Protein AF-A0A3D1PN58-F1 (afdb_monomer_lite)

Foldseek 3Di:
DVVVVVVVVVVVVVVVVVVVVLLPPDDDPLLVVLLVVLVVLLVVLVVQLVCQVVVNCPDLSHAPDSVLSVVLSVLSVVLSVCLNSLHLVSLVSLLVSLCVRLVVLLVVLVVVVVVCVPHDDDPSSVVSNVSSVVSNVSSVSSNVSSVVVVVCVVPPDDPVPCVVVVDPVPPPPPDPVVPPPPPPDD

Secondary structure (DSSP, 8-state):
-HHHHHHHHHHHHHHHHHHHHTTSS---HHHHHHHHHHHHHHHHHHHHHHHHHTT---TT---S-HHHHHHHHHHHHHHHHHHHTT-HHHHHHHHHHHHHHHHHHHHHHHHHHHHTTTS---HHHHHHHHHHHHHHHHHHHHHHHHHHHHHHHHS---TTTHHHHSSTTTS----TTTT-------

Radius of gyration: 27.09 Å; chains: 1; bounding box: 57×47×96 Å

pLDDT: mean 80.0, std 14.12, range [46.56, 96.12]

Structure (mmCIF, N/CA/C/O backbone):
data_AF-A0A3D1PN58-F1
#
_entry.id   AF-A0A3D1PN58-F1
#
loop_
_atom_site.group_PDB
_atom_site.id
_atom_site.type_symbol
_atom_site.label_atom_id
_atom_site.label_alt_id
_atom_site.label_comp_id
_atom_site.label_asym_id
_atom_site.label_entity_id
_atom_site.label_seq_id
_atom_site.pdbx_PDB_ins_code
_atom_site.Cartn_x
_atom_site.Cartn_y
_atom_site.Cartn_z
_atom_site.occupancy
_atom_site.B_iso_or_equiv
_atom_site.auth_seq_id
_atom_site.auth_comp_id
_atom_site.auth_asym_id
_atom_site.auth_atom_id
_atom_site.pdbx_PDB_model_num
ATOM 1 N N . MET A 1 1 ? -30.020 -30.325 37.370 1.00 57.66 1 MET A N 1
ATOM 2 C CA . MET A 1 1 ? -29.595 -30.290 35.947 1.00 57.66 1 MET A CA 1
ATOM 3 C C . MET A 1 1 ? -30.006 -29.010 35.215 1.00 57.66 1 MET A C 1
ATOM 5 O O . MET A 1 1 ? -29.199 -28.511 34.447 1.00 57.66 1 MET A O 1
ATOM 9 N N . HIS A 1 2 ? -31.187 -28.435 35.475 1.00 58.25 2 HIS A N 1
ATOM 10 C CA . HIS A 1 2 ? -31.726 -27.282 34.731 1.00 58.25 2 HIS A CA 1
ATOM 11 C C . HIS A 1 2 ? -30.863 -25.995 34.769 1.00 58.25 2 HIS A C 1
ATOM 13 O O . HIS A 1 2 ? -30.697 -25.339 33.741 1.00 58.25 2 HIS A O 1
ATOM 19 N N . ASN A 1 3 ? -30.223 -25.678 35.904 1.00 61.91 3 ASN A N 1
ATOM 20 C CA . ASN A 1 3 ? -29.381 -24.474 36.043 1.00 61.91 3 ASN A CA 1
ATOM 21 C C . ASN A 1 3 ? -28.095 -24.502 35.194 1.00 61.91 3 ASN A C 1
ATOM 23 O O . ASN A 1 3 ? -27.675 -23.472 34.677 1.00 61.91 3 ASN A O 1
ATOM 27 N N . SER A 1 4 ? -27.497 -25.682 34.997 1.00 69.12 4 SER A N 1
ATOM 28 C CA . SER A 1 4 ? -26.240 -25.835 34.246 1.00 69.12 4 SER A CA 1
ATOM 29 C C . SER A 1 4 ? -26.409 -25.510 32.757 1.00 69.12 4 SER A C 1
ATOM 31 O O . SER A 1 4 ? -25.542 -24.899 32.132 1.00 69.12 4 SER A O 1
ATOM 33 N N . THR A 1 5 ? -27.547 -25.895 32.180 1.00 73.50 5 THR A N 1
ATOM 34 C CA . THR A 1 5 ? -27.901 -25.599 30.788 1.00 73.50 5 THR A CA 1
ATOM 35 C C . THR A 1 5 ? -28.168 -24.112 30.563 1.00 73.50 5 THR A C 1
ATOM 37 O O . THR A 1 5 ? -27.731 -23.568 29.552 1.00 73.50 5 THR A O 1
ATOM 40 N N . ILE A 1 6 ? -28.806 -23.430 31.519 1.00 74.25 6 ILE A N 1
ATOM 41 C CA . ILE A 1 6 ? -29.119 -21.995 31.419 1.00 74.25 6 ILE A CA 1
ATOM 42 C C . ILE A 1 6 ? -27.845 -21.142 31.492 1.00 74.25 6 ILE A C 1
ATOM 44 O O . ILE A 1 6 ? -27.691 -20.203 30.711 1.00 74.25 6 ILE A O 1
ATOM 48 N N . GLU A 1 7 ? -26.891 -21.488 32.361 1.00 77.19 7 GLU A N 1
ATOM 49 C CA . GLU A 1 7 ? -25.594 -20.799 32.418 1.00 77.19 7 GLU A CA 1
ATOM 50 C C . GLU A 1 7 ? -24.777 -20.972 31.137 1.00 77.19 7 GLU A C 1
ATOM 52 O O . GLU A 1 7 ? -24.179 -20.010 30.652 1.00 77.19 7 GLU A O 1
ATOM 57 N N . LYS A 1 8 ? -24.785 -22.174 30.543 1.00 76.19 8 LYS A N 1
ATOM 58 C CA . LYS A 1 8 ? -24.140 -22.405 29.244 1.00 76.19 8 LYS A CA 1
ATOM 59 C C . LYS A 1 8 ? -24.767 -21.528 28.164 1.00 76.19 8 LYS A C 1
ATOM 61 O O . LYS A 1 8 ? -24.031 -20.862 27.443 1.00 76.19 8 LYS A O 1
ATOM 66 N N . ILE A 1 9 ? -26.096 -21.463 28.087 1.00 78.69 9 ILE A N 1
ATOM 67 C CA . ILE A 1 9 ? -26.807 -20.636 27.099 1.00 78.69 9 ILE A CA 1
ATOM 68 C C . ILE A 1 9 ? -26.493 -19.148 27.295 1.00 78.69 9 ILE A C 1
ATOM 70 O O . ILE A 1 9 ? -26.128 -18.490 26.325 1.00 78.69 9 ILE A O 1
ATOM 74 N N . LYS A 1 10 ? -26.519 -18.631 28.532 1.00 77.00 10 LYS A N 1
ATOM 75 C CA . LYS A 1 10 ? -26.115 -17.243 28.830 1.00 77.00 10 LYS A CA 1
ATOM 76 C C . LYS A 1 10 ? -24.662 -16.965 28.456 1.00 77.00 10 LYS A C 1
ATOM 78 O O . LYS A 1 10 ? -24.361 -15.903 27.919 1.00 77.00 10 LYS A O 1
ATOM 83 N N . LYS A 1 11 ? -23.756 -17.917 28.693 1.00 78.38 11 LYS A N 1
ATOM 84 C CA . LYS A 1 11 ? -22.350 -17.801 28.292 1.00 78.38 11 LYS A CA 1
ATOM 85 C C . LYS A 1 11 ? -22.209 -17.734 26.772 1.00 78.38 11 LYS A C 1
ATOM 87 O O . LYS A 1 11 ? -21.494 -16.867 26.283 1.00 78.38 11 LYS A O 1
ATOM 92 N N . TYR A 1 12 ? -22.903 -18.594 26.024 1.00 79.06 12 TYR A N 1
ATOM 93 C CA . TYR A 1 12 ? -22.896 -18.542 24.560 1.00 79.06 12 TYR A CA 1
ATOM 94 C C . TYR A 1 12 ? -23.562 -17.276 24.021 1.00 79.06 12 TYR A C 1
ATOM 96 O O . TYR A 1 12 ? -23.024 -16.692 23.092 1.00 79.06 12 TYR A O 1
ATOM 104 N N . GLN A 1 13 ? -24.655 -16.801 24.624 1.00 74.62 13 GLN A N 1
ATOM 105 C CA . GLN A 1 13 ? -25.272 -15.521 24.271 1.00 74.62 13 GLN A CA 1
ATOM 106 C C . GLN A 1 13 ? -24.338 -14.344 24.535 1.00 74.62 13 GLN A C 1
ATOM 108 O O . GLN A 1 13 ? -24.200 -13.509 23.658 1.00 74.62 13 GLN A O 1
ATOM 113 N N . ASN A 1 14 ? -23.647 -14.292 25.675 1.00 71.88 14 ASN A N 1
ATOM 114 C CA . ASN A 1 14 ? -22.675 -13.232 25.955 1.00 71.88 14 ASN A CA 1
ATOM 115 C C . ASN A 1 14 ? -21.468 -13.297 25.018 1.00 71.88 14 ASN A C 1
ATOM 117 O O . ASN A 1 14 ? -20.969 -12.260 24.601 1.00 71.88 14 ASN A O 1
ATOM 121 N N . ILE A 1 15 ? -21.008 -14.497 24.653 1.00 72.38 15 ILE A N 1
ATOM 122 C CA . ILE A 1 15 ? -19.955 -14.665 23.645 1.00 72.38 15 ILE A CA 1
ATOM 123 C C . ILE A 1 15 ? -20.462 -14.205 22.278 1.00 72.38 15 ILE A C 1
ATOM 125 O O . ILE A 1 15 ? -19.751 -13.487 21.590 1.00 72.38 15 ILE A O 1
ATOM 129 N N . LEU A 1 16 ? -21.685 -14.567 21.892 1.00 70.50 16 LEU A N 1
ATOM 130 C CA . LEU A 1 16 ? -22.283 -14.159 20.625 1.00 70.50 16 LEU A CA 1
ATOM 131 C C . LEU A 1 16 ? -22.492 -12.642 20.579 1.00 70.50 16 LEU A C 1
ATOM 133 O O . LEU A 1 16 ? -22.107 -12.012 19.606 1.00 70.50 16 LEU A O 1
ATOM 137 N N . HIS A 1 17 ? -23.008 -12.051 21.655 1.00 66.25 17 HIS A N 1
ATOM 138 C CA . HIS A 1 17 ? -23.189 -10.610 21.796 1.00 66.25 17 HIS A CA 1
ATOM 139 C C . HIS A 1 17 ? -21.840 -9.888 21.766 1.00 66.25 17 HIS A C 1
ATOM 141 O O . HIS A 1 17 ? -21.689 -8.930 21.028 1.00 66.25 17 HIS A O 1
ATOM 147 N N . PHE A 1 18 ? -20.815 -10.407 22.448 1.00 64.50 18 PHE A N 1
ATOM 148 C CA . PHE A 1 18 ? -19.447 -9.884 22.379 1.00 64.50 18 PHE A CA 1
ATOM 149 C C . PHE A 1 18 ? -18.819 -10.024 20.982 1.00 64.50 18 PHE A C 1
ATOM 151 O O . PHE A 1 18 ? -18.022 -9.181 20.569 1.00 64.50 18 PHE A O 1
ATOM 158 N N . LEU A 1 19 ? -19.149 -11.088 20.243 1.00 58.81 19 LEU A N 1
ATOM 159 C CA . LEU A 1 19 ? -18.705 -11.286 18.863 1.00 58.81 19 LEU A CA 1
ATOM 160 C C . LEU A 1 19 ? -19.417 -10.323 17.898 1.00 58.81 19 LEU A C 1
ATOM 162 O O . LEU A 1 19 ? -18.748 -9.772 17.028 1.00 58.81 19 LEU A O 1
ATOM 166 N N . ILE A 1 20 ? -20.714 -10.072 18.094 1.00 60.53 20 ILE A N 1
ATOM 167 C CA . ILE A 1 20 ? -21.533 -9.121 17.320 1.00 60.53 20 ILE A CA 1
ATOM 168 C C . ILE A 1 20 ? -21.111 -7.673 17.619 1.00 60.53 20 ILE A C 1
ATOM 170 O O . ILE A 1 20 ? -20.820 -6.898 16.714 1.00 60.53 20 ILE A O 1
ATOM 174 N N . GLU A 1 21 ? -20.942 -7.322 18.891 1.00 56.88 21 GLU A N 1
ATOM 175 C CA . GLU A 1 21 ? -20.509 -5.997 19.353 1.00 56.88 21 GLU A CA 1
ATOM 176 C C . GLU A 1 21 ? -19.055 -5.684 18.938 1.00 56.88 21 GLU A C 1
ATOM 178 O O . GLU A 1 21 ? -18.649 -4.525 18.817 1.00 56.88 21 GLU A O 1
ATOM 183 N N . ARG A 1 22 ? -18.254 -6.717 18.629 1.00 56.47 22 ARG A N 1
ATOM 184 C CA . ARG A 1 22 ? -16.945 -6.562 17.976 1.00 56.47 22 ARG A CA 1
ATOM 185 C C . ARG A 1 22 ? -17.021 -6.217 16.490 1.00 56.47 22 ARG A C 1
ATOM 187 O O . ARG A 1 22 ? -16.044 -5.646 15.998 1.00 56.47 22 ARG A O 1
ATOM 194 N N . GLU A 1 23 ? -18.110 -6.536 15.792 1.00 52.12 23 GLU A N 1
ATOM 195 C CA . GLU A 1 23 ? -18.321 -6.110 14.402 1.00 52.12 23 GLU A CA 1
ATOM 196 C C . GLU A 1 23 ? -18.804 -4.654 14.313 1.00 52.12 23 GLU A C 1
ATOM 198 O O . GLU A 1 23 ? -18.383 -3.934 13.407 1.00 52.12 23 GLU A O 1
ATOM 203 N N . GLU A 1 24 ? -19.578 -4.180 15.295 1.00 46.69 24 GLU A N 1
ATOM 204 C CA . GLU A 1 24 ? -20.194 -2.842 15.282 1.00 46.69 24 GLU A CA 1
ATOM 205 C C . GLU A 1 24 ? -19.357 -1.722 15.921 1.00 46.69 24 GLU A C 1
ATOM 207 O O . GLU A 1 24 ? -19.800 -0.574 15.994 1.00 46.69 24 GLU A O 1
ATOM 212 N N . LYS A 1 25 ? -18.127 -1.998 16.381 1.00 46.56 25 LYS A N 1
ATOM 213 C CA . LYS A 1 25 ? -17.301 -0.956 17.008 1.00 46.56 25 LYS A CA 1
ATOM 214 C C . LYS A 1 25 ? -16.910 0.100 15.967 1.00 46.56 25 LYS A C 1
ATOM 216 O O . LYS A 1 25 ? -15.967 -0.100 15.198 1.00 46.56 25 LYS A O 1
ATOM 221 N N . MET A 1 26 ? -17.651 1.211 15.974 1.00 53.91 26 MET A N 1
ATOM 222 C CA . MET A 1 26 ? -17.482 2.409 15.149 1.00 53.91 26 MET A CA 1
ATOM 223 C C . MET A 1 26 ? -16.004 2.685 14.871 1.00 53.91 26 MET A C 1
ATOM 225 O O . MET A 1 26 ? -15.227 3.052 15.755 1.00 53.91 26 MET A O 1
ATOM 229 N N . LYS A 1 27 ? -15.610 2.440 13.620 1.00 57.09 27 LYS A N 1
ATOM 230 C CA . LYS A 1 27 ? -14.253 2.670 13.131 1.00 57.09 27 LYS A CA 1
ATOM 231 C C . LYS A 1 27 ? -14.010 4.173 13.127 1.00 57.09 27 LYS A C 1
ATOM 233 O O . LYS A 1 27 ? -14.844 4.931 12.639 1.00 57.09 27 LYS A O 1
ATOM 238 N N . ASN A 1 28 ? -12.865 4.602 13.646 1.00 67.62 28 ASN A N 1
ATOM 239 C CA . ASN A 1 28 ? -12.446 5.996 13.541 1.00 67.62 28 ASN A CA 1
ATOM 240 C C . ASN A 1 28 ? -12.500 6.436 12.068 1.00 67.62 28 ASN A C 1
ATOM 242 O O . ASN A 1 28 ? -12.102 5.670 11.189 1.00 67.62 28 ASN A O 1
ATOM 246 N N . PHE A 1 29 ? -12.950 7.665 11.802 1.00 77.06 29 PHE A N 1
ATOM 247 C CA . PHE A 1 29 ? -13.015 8.244 10.451 1.00 77.06 29 PHE A CA 1
ATOM 248 C C . PHE A 1 29 ? -11.708 8.045 9.656 1.00 77.06 29 PHE A C 1
ATOM 250 O O . PHE A 1 29 ? -11.740 7.658 8.491 1.00 77.06 29 PHE A O 1
ATOM 257 N N . SER A 1 30 ? -10.563 8.183 10.336 1.00 80.94 30 SER A N 1
ATOM 258 C CA . SER A 1 30 ? -9.213 7.921 9.811 1.00 80.94 30 SER A CA 1
ATOM 259 C C . SER A 1 30 ? -9.067 6.550 9.142 1.00 80.94 30 SER A C 1
ATOM 261 O O . SER A 1 30 ? -8.499 6.430 8.060 1.00 80.94 30 SER A O 1
ATOM 263 N N . THR A 1 31 ? -9.620 5.500 9.744 1.00 81.94 31 THR A N 1
ATOM 264 C CA . THR A 1 31 ? -9.564 4.156 9.168 1.00 81.94 31 THR A CA 1
ATOM 265 C C . THR A 1 31 ? -10.405 4.051 7.909 1.00 81.94 31 THR A C 1
ATOM 267 O O . THR A 1 31 ? -9.985 3.424 6.939 1.00 81.94 31 THR A O 1
ATOM 270 N N . TRP A 1 32 ? -11.617 4.603 7.933 1.00 86.19 32 TRP A N 1
ATOM 271 C CA . TRP A 1 32 ? -12.504 4.543 6.774 1.00 86.19 32 TRP A CA 1
ATOM 272 C C . TRP A 1 32 ? -11.872 5.254 5.577 1.00 86.19 32 TRP A C 1
ATOM 274 O O . TRP A 1 32 ? -11.868 4.710 4.476 1.00 86.19 32 TRP A O 1
ATOM 284 N N . MET A 1 33 ? -11.236 6.400 5.824 1.00 89.25 33 MET A N 1
ATOM 285 C CA . MET A 1 33 ? -10.454 7.123 4.825 1.00 89.25 33 MET A CA 1
ATOM 286 C C . MET A 1 33 ? -9.298 6.277 4.265 1.00 89.25 33 MET A C 1
ATOM 288 O O . MET A 1 33 ? -9.142 6.189 3.049 1.00 89.25 33 MET A O 1
ATOM 292 N N . LEU A 1 34 ? -8.524 5.598 5.120 1.00 91.69 34 LEU A N 1
ATOM 293 C CA . LEU A 1 34 ? -7.439 4.718 4.666 1.00 91.69 34 LEU A CA 1
ATOM 294 C C . LEU A 1 34 ? -7.939 3.570 3.784 1.00 91.69 34 LEU A C 1
ATOM 296 O O . LEU A 1 34 ? -7.337 3.285 2.751 1.00 91.69 34 LEU A O 1
ATOM 300 N N . VAL A 1 35 ? -9.055 2.934 4.151 1.00 91.25 35 VAL A N 1
ATOM 301 C CA . VAL A 1 35 ? -9.658 1.868 3.334 1.00 91.25 35 VAL A CA 1
ATOM 302 C C . VAL A 1 35 ? -10.123 2.412 1.980 1.00 91.25 35 VAL A C 1
ATOM 304 O O . VAL A 1 35 ? -9.924 1.751 0.963 1.00 91.25 35 VAL A O 1
ATOM 307 N N . MET A 1 36 ? -10.682 3.625 1.933 1.00 92.06 36 MET A N 1
ATOM 308 C CA . MET A 1 36 ? -11.040 4.260 0.661 1.00 92.06 36 MET A CA 1
ATOM 309 C C . MET A 1 36 ? -9.816 4.510 -0.223 1.00 92.06 36 MET A C 1
ATOM 311 O O . MET A 1 36 ? -9.866 4.193 -1.408 1.00 92.06 36 MET A O 1
ATOM 315 N N . PHE A 1 37 ? -8.704 5.002 0.333 1.00 94.19 37 PHE A N 1
ATOM 316 C CA . PHE A 1 37 ? -7.465 5.170 -0.433 1.00 94.19 37 PHE A CA 1
ATOM 317 C C . PHE A 1 37 ? -6.881 3.842 -0.922 1.00 94.19 37 PHE A C 1
ATOM 319 O O . PHE A 1 37 ? -6.406 3.781 -2.054 1.00 94.19 37 PHE A O 1
ATOM 326 N N . MET A 1 38 ? -6.967 2.768 -0.128 1.00 93.56 38 MET A N 1
ATOM 327 C CA . MET A 1 38 ? -6.588 1.426 -0.591 1.00 93.56 38 MET A CA 1
ATOM 328 C C . MET A 1 38 ? -7.400 1.004 -1.819 1.00 93.56 38 MET A C 1
ATOM 330 O O . MET A 1 38 ? -6.826 0.517 -2.789 1.00 93.56 38 MET A O 1
ATOM 334 N N . ILE A 1 39 ? -8.723 1.199 -1.791 1.00 94.62 39 ILE A N 1
ATOM 335 C CA . ILE A 1 39 ? -9.611 0.822 -2.900 1.00 94.62 39 ILE A CA 1
ATOM 336 C C . ILE A 1 39 ? -9.355 1.704 -4.127 1.00 94.62 39 ILE A C 1
ATOM 338 O O . ILE A 1 39 ? -9.261 1.182 -5.233 1.00 94.62 39 ILE A O 1
ATOM 342 N N . LEU A 1 40 ? -9.195 3.018 -3.948 1.00 95.06 40 LEU A N 1
ATOM 343 C CA . LEU A 1 40 ? -8.869 3.945 -5.038 1.00 95.06 40 LEU A CA 1
ATOM 344 C C . LEU A 1 40 ? -7.563 3.565 -5.731 1.00 95.06 40 LEU A C 1
ATOM 346 O O . LEU A 1 40 ? -7.516 3.468 -6.956 1.00 95.06 40 LEU A O 1
ATOM 350 N N . PHE A 1 41 ? -6.514 3.312 -4.947 1.00 94.38 41 PHE A N 1
ATOM 351 C CA . PHE A 1 41 ? -5.230 2.896 -5.493 1.00 94.38 41 PHE A CA 1
ATOM 352 C C . PHE A 1 41 ? -5.340 1.537 -6.192 1.00 94.38 41 PHE A C 1
ATOM 354 O O . PHE A 1 41 ? -4.794 1.361 -7.275 1.00 94.38 41 PHE A O 1
ATOM 361 N N . TRP A 1 42 ? -6.101 0.595 -5.631 1.00 95.12 42 TRP A N 1
ATOM 362 C CA . TRP A 1 42 ? -6.361 -0.698 -6.264 1.00 95.12 42 TRP A CA 1
ATOM 363 C C . TRP A 1 42 ? -7.090 -0.564 -7.610 1.00 95.12 42 TRP A C 1
ATOM 365 O O . TRP A 1 42 ? -6.666 -1.178 -8.583 1.00 95.12 42 TRP A O 1
ATOM 375 N N . ILE A 1 43 ? -8.120 0.285 -7.709 1.00 95.06 43 ILE A N 1
ATOM 376 C CA . ILE A 1 43 ? -8.808 0.568 -8.983 1.00 95.06 43 ILE A CA 1
ATOM 377 C C . ILE A 1 43 ? -7.832 1.160 -10.001 1.00 95.06 43 ILE A C 1
ATOM 379 O O . ILE A 1 43 ? -7.814 0.728 -11.152 1.00 95.06 43 ILE A O 1
ATOM 383 N N . LEU A 1 44 ? -6.985 2.105 -9.583 1.00 93.19 44 LEU A N 1
ATOM 384 C CA . LEU A 1 44 ? -5.938 2.648 -10.445 1.00 93.19 44 LEU A CA 1
ATOM 385 C C . LEU A 1 44 ? -5.018 1.536 -10.970 1.00 93.19 44 LEU A C 1
ATOM 387 O O . LEU A 1 44 ? -4.713 1.517 -12.159 1.00 93.19 44 LEU A O 1
ATOM 391 N N . ARG A 1 45 ? -4.630 0.567 -10.130 1.00 91.81 45 ARG A N 1
ATOM 392 C CA . ARG A 1 45 ? -3.818 -0.583 -10.565 1.00 91.81 45 ARG A CA 1
ATOM 393 C C . ARG A 1 45 ? -4.544 -1.484 -11.565 1.00 91.81 45 ARG A C 1
ATOM 395 O O . ARG A 1 45 ? -3.912 -1.947 -12.507 1.00 91.81 45 ARG A O 1
ATOM 402 N N . ILE A 1 46 ? -5.857 -1.679 -11.430 1.00 93.38 46 ILE A N 1
ATOM 403 C CA . ILE A 1 46 ? -6.646 -2.407 -12.440 1.00 93.38 46 ILE A CA 1
ATOM 404 C C . ILE A 1 46 ? -6.579 -1.691 -13.783 1.00 93.38 46 ILE A C 1
ATOM 406 O O . ILE A 1 46 ? -6.338 -2.334 -14.799 1.00 93.38 46 ILE A O 1
ATOM 410 N N . ILE A 1 47 ? -6.770 -0.370 -13.789 1.00 91.88 47 ILE A N 1
ATOM 411 C CA . ILE A 1 47 ? -6.714 0.424 -15.020 1.00 91.88 47 ILE A CA 1
ATOM 412 C C . ILE A 1 47 ? -5.338 0.274 -15.680 1.00 91.88 47 ILE A C 1
ATOM 414 O O . ILE A 1 47 ? -5.285 0.036 -16.880 1.00 91.88 47 ILE A O 1
ATOM 418 N N . VAL A 1 48 ? -4.253 0.324 -14.900 1.00 91.44 48 VAL A N 1
ATOM 419 C CA . VAL A 1 48 ? -2.875 0.126 -15.390 1.00 91.44 48 VAL A CA 1
ATOM 420 C C . VAL A 1 48 ? -2.646 -1.287 -15.945 1.00 91.44 48 VAL A C 1
ATOM 422 O O . VAL A 1 48 ? -1.994 -1.456 -16.973 1.00 91.44 48 VAL A O 1
ATOM 425 N N . ALA A 1 49 ? -3.186 -2.318 -15.294 1.00 91.00 49 ALA A N 1
ATOM 426 C CA . ALA A 1 49 ? -3.068 -3.692 -15.778 1.00 91.00 49 ALA A CA 1
ATOM 427 C C . ALA A 1 49 ? -3.856 -3.907 -17.081 1.00 91.00 49 ALA A C 1
ATOM 429 O O . ALA A 1 49 ? -3.366 -4.558 -18.000 1.00 91.00 49 ALA A O 1
ATOM 430 N N . VAL A 1 50 ? -5.062 -3.337 -17.179 1.00 91.12 50 VAL A N 1
ATOM 431 C CA . VAL A 1 50 ? -5.916 -3.426 -18.372 1.00 91.12 50 VAL A CA 1
ATOM 432 C C . VAL A 1 50 ? -5.339 -2.612 -19.527 1.00 91.12 50 VAL A C 1
ATOM 434 O O . VAL A 1 50 ? -5.331 -3.091 -20.658 1.00 91.12 50 VAL A O 1
ATOM 437 N N . SER A 1 51 ? -4.825 -1.407 -19.271 1.00 89.44 51 SER A N 1
ATOM 438 C CA . SER A 1 51 ? -4.205 -0.588 -20.315 1.00 89.44 51 SER A CA 1
ATOM 439 C C . SER A 1 51 ? -2.991 -1.281 -20.925 1.00 89.44 51 SER A C 1
ATOM 441 O O . SER A 1 51 ? -2.803 -1.213 -22.136 1.00 89.44 51 SER A O 1
ATOM 443 N N . ALA A 1 52 ? -2.213 -2.004 -20.113 1.00 87.94 52 ALA A N 1
ATOM 444 C CA . ALA A 1 52 ? -1.084 -2.792 -20.589 1.00 87.94 52 ALA A CA 1
ATOM 445 C C . ALA A 1 52 ? -1.512 -3.940 -21.525 1.00 87.94 52 ALA A C 1
ATOM 447 O O . ALA A 1 52 ? -0.845 -4.164 -22.531 1.00 87.94 52 ALA A O 1
ATOM 448 N N . GLU A 1 53 ? -2.637 -4.614 -21.256 1.00 86.31 53 GLU A N 1
ATOM 449 C CA . GLU A 1 53 ? -3.187 -5.652 -22.153 1.00 86.31 53 GLU A CA 1
ATOM 450 C C . GLU A 1 53 ? -3.738 -5.068 -23.458 1.00 86.31 53 GLU A C 1
ATOM 452 O O . GLU A 1 53 ? -3.562 -5.627 -24.540 1.00 86.31 53 GLU A O 1
ATOM 457 N N . LEU A 1 54 ? -4.409 -3.917 -23.369 1.00 87.81 54 LEU A N 1
ATOM 458 C CA . LEU A 1 54 ? -5.023 -3.252 -24.519 1.00 87.81 54 LEU A CA 1
ATOM 459 C C . LEU A 1 54 ? -4.022 -2.436 -25.353 1.00 87.81 54 LEU A C 1
ATOM 461 O O . LEU A 1 54 ? -4.419 -1.827 -26.346 1.00 87.81 54 LEU A O 1
ATOM 465 N N . ASN A 1 55 ? -2.738 -2.425 -24.971 1.00 82.31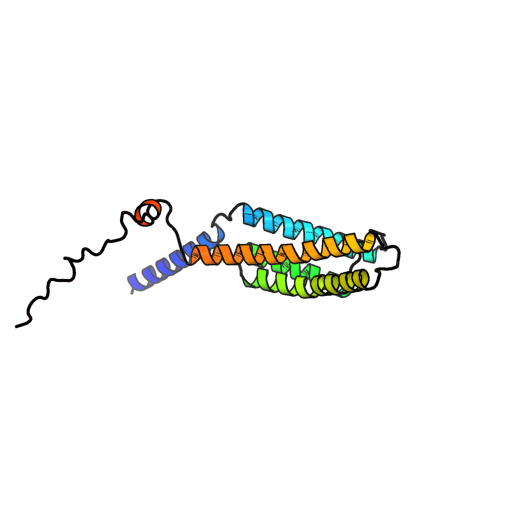 55 ASN A N 1
ATOM 466 C CA . ASN A 1 55 ? -1.691 -1.573 -25.545 1.00 82.31 55 ASN A CA 1
ATOM 467 C C . ASN A 1 55 ? -2.070 -0.082 -25.550 1.00 82.31 55 ASN A C 1
ATOM 469 O O . ASN A 1 55 ? -1.698 0.672 -26.449 1.00 82.31 55 ASN A O 1
ATOM 473 N N . TRP A 1 56 ? -2.836 0.347 -24.548 1.00 82.75 56 TRP A N 1
ATOM 474 C CA . TRP A 1 56 ? -3.116 1.755 -24.317 1.00 82.75 56 TRP A CA 1
ATOM 475 C C . TRP A 1 56 ? -1.924 2.379 -23.603 1.00 82.75 56 TRP A C 1
ATOM 477 O O . TRP A 1 56 ? -1.559 1.965 -22.501 1.00 82.75 56 TRP A O 1
ATOM 487 N N . ASP A 1 57 ? -1.324 3.380 -24.239 1.00 76.38 57 ASP A N 1
ATOM 488 C CA . ASP A 1 57 ? -0.182 4.087 -23.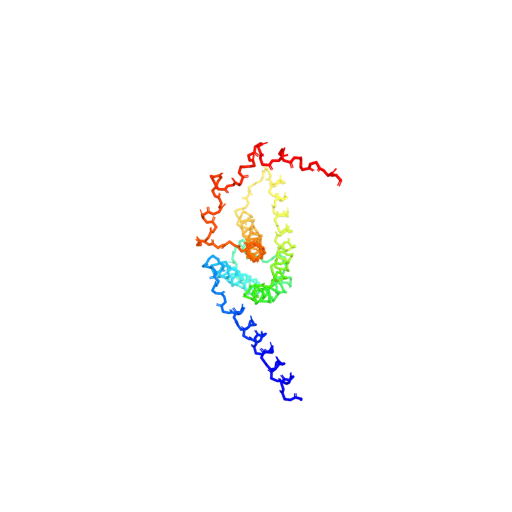681 1.00 76.38 57 ASP A CA 1
ATOM 489 C C . ASP A 1 57 ? -0.645 5.062 -22.587 1.00 76.38 57 ASP A C 1
ATOM 491 O O . ASP A 1 57 ? -1.181 6.135 -22.865 1.00 76.38 57 ASP A O 1
ATOM 495 N N . LEU A 1 58 ? -0.466 4.664 -21.324 1.00 75.38 58 LEU A N 1
ATOM 496 C CA . LEU A 1 58 ? -0.627 5.540 -20.157 1.00 75.38 58 LEU A CA 1
ATOM 497 C C . LEU A 1 58 ? 0.693 6.241 -19.780 1.00 75.38 58 LEU A C 1
ATOM 499 O O . LEU A 1 58 ? 0.868 6.681 -18.638 1.00 75.38 58 LEU A O 1
ATOM 503 N N . GLY A 1 59 ? 1.632 6.335 -20.726 1.00 74.12 59 GLY A N 1
ATOM 504 C CA . GLY A 1 59 ? 2.952 6.912 -20.532 1.00 74.12 59 GLY A CA 1
ATOM 505 C C . GLY A 1 59 ? 3.743 6.123 -19.494 1.00 74.12 59 GLY A C 1
ATOM 506 O O . GLY A 1 59 ? 3.961 4.920 -19.627 1.00 74.12 59 GLY A O 1
ATOM 507 N N . ALA A 1 60 ? 4.149 6.804 -18.422 1.00 69.31 60 ALA A N 1
ATOM 508 C CA . ALA A 1 60 ? 4.928 6.211 -17.340 1.00 69.31 60 ALA A CA 1
ATOM 509 C C . ALA A 1 60 ? 4.249 5.002 -16.676 1.00 69.31 60 ALA A C 1
ATOM 511 O O . ALA A 1 60 ? 4.941 4.097 -16.224 1.00 69.31 60 ALA A O 1
ATOM 512 N N . LEU A 1 61 ? 2.913 4.963 -16.623 1.00 79.88 61 LEU A N 1
ATOM 513 C CA . LEU A 1 61 ? 2.157 3.982 -15.848 1.00 79.88 61 LEU A CA 1
ATOM 514 C C . LEU A 1 61 ? 2.131 2.607 -16.522 1.00 79.88 61 LEU A C 1
ATOM 516 O O . LEU A 1 61 ? 1.148 2.228 -17.160 1.00 79.88 61 LEU A O 1
ATOM 520 N N . LYS A 1 62 ? 3.204 1.840 -16.334 1.00 84.19 62 LYS A N 1
ATOM 521 C CA . LYS A 1 62 ? 3.328 0.476 -16.845 1.00 84.19 62 LYS A CA 1
ATOM 522 C C . LYS A 1 62 ? 3.570 -0.519 -15.707 1.00 84.19 62 LYS A C 1
ATOM 524 O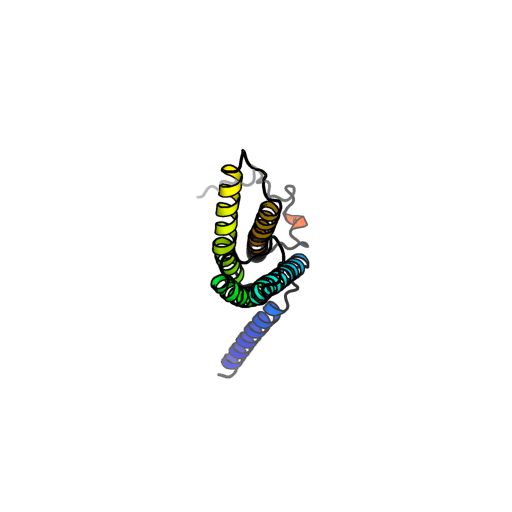 O . LYS A 1 62 ? 4.312 -0.215 -14.772 1.00 84.19 62 LYS A O 1
ATOM 529 N N . PRO A 1 63 ? 2.967 -1.718 -15.752 1.00 85.19 63 PRO A N 1
ATOM 530 C CA . PRO A 1 63 ? 3.323 -2.778 -14.823 1.00 85.19 63 PRO A CA 1
ATOM 531 C C . PRO A 1 63 ? 4.751 -3.269 -15.087 1.00 85.19 63 PRO A C 1
ATOM 533 O O . PRO A 1 63 ? 5.156 -3.451 -16.236 1.00 85.19 63 PRO A O 1
ATOM 536 N N . LEU A 1 64 ? 5.496 -3.532 -14.009 1.00 85.94 64 LEU A N 1
ATOM 537 C CA . LEU A 1 64 ? 6.831 -4.135 -14.077 1.00 85.94 64 LEU A CA 1
ATOM 538 C C . LEU A 1 64 ? 6.779 -5.518 -14.725 1.00 85.94 64 LEU A C 1
ATOM 540 O O . LEU A 1 64 ? 7.596 -5.869 -15.573 1.00 85.94 64 LEU A O 1
ATOM 544 N N . ASN A 1 65 ? 5.804 -6.314 -14.295 1.00 89.62 65 ASN A N 1
ATOM 545 C CA . ASN A 1 65 ? 5.519 -7.622 -14.849 1.00 89.62 65 ASN A CA 1
ATOM 546 C C . ASN A 1 65 ? 4.009 -7.846 -14.804 1.00 89.62 65 ASN A C 1
ATOM 548 O O . ASN A 1 65 ? 3.414 -7.888 -13.727 1.00 89.62 65 ASN A O 1
ATOM 552 N N . GLN A 1 66 ? 3.413 -8.024 -15.981 1.00 89.38 66 GLN A N 1
ATOM 553 C CA . GLN A 1 66 ? 1.972 -8.180 -16.149 1.00 89.38 66 GLN A CA 1
ATOM 554 C C . GLN A 1 66 ? 1.401 -9.347 -15.334 1.00 89.38 66 GLN A C 1
ATOM 556 O O . GLN A 1 66 ? 0.372 -9.216 -14.676 1.00 89.38 66 GLN A O 1
ATOM 561 N N . GLN A 1 67 ? 2.098 -10.484 -15.313 1.00 92.44 67 GLN A N 1
ATOM 562 C CA . GLN A 1 67 ? 1.650 -11.660 -14.574 1.00 92.44 67 GLN A CA 1
ATOM 563 C C . GLN A 1 67 ? 1.641 -11.402 -13.062 1.00 92.44 67 GLN A C 1
ATOM 565 O O . GLN A 1 67 ? 0.693 -11.771 -12.368 1.00 92.44 67 GLN A O 1
ATOM 570 N N . VAL A 1 68 ? 2.689 -10.748 -12.552 1.00 92.75 68 VAL A N 1
ATOM 571 C CA . VAL A 1 68 ? 2.802 -10.416 -11.125 1.00 92.75 68 VAL A CA 1
ATOM 572 C C . VAL A 1 68 ? 1.758 -9.375 -10.730 1.00 92.75 68 VAL A C 1
ATOM 574 O O . VAL A 1 68 ? 1.151 -9.512 -9.671 1.00 92.75 68 VAL A O 1
ATOM 577 N N . GLU A 1 69 ? 1.492 -8.390 -11.591 1.00 91.19 69 GLU A N 1
ATOM 578 C CA . GLU A 1 69 ? 0.463 -7.370 -11.372 1.00 91.19 69 GLU A CA 1
ATOM 579 C C . GLU A 1 69 ? -0.921 -7.992 -11.168 1.00 91.19 69 GLU A C 1
ATOM 581 O O . GLU A 1 69 ? -1.616 -7.684 -10.200 1.00 91.19 69 GLU A O 1
ATOM 586 N N . ILE A 1 70 ? -1.305 -8.920 -12.049 1.00 93.38 70 ILE A N 1
ATOM 587 C CA . ILE A 1 70 ? -2.600 -9.601 -11.975 1.00 93.38 70 ILE A CA 1
ATOM 588 C C . ILE A 1 70 ? -2.721 -10.377 -10.659 1.00 93.38 70 ILE A C 1
ATOM 590 O O . ILE A 1 70 ? -3.732 -10.266 -9.965 1.00 93.38 70 ILE A O 1
ATOM 594 N N . ILE A 1 71 ? -1.681 -11.121 -10.270 1.00 94.38 71 ILE A N 1
ATOM 595 C CA . ILE A 1 71 ? -1.655 -11.844 -8.990 1.00 94.38 71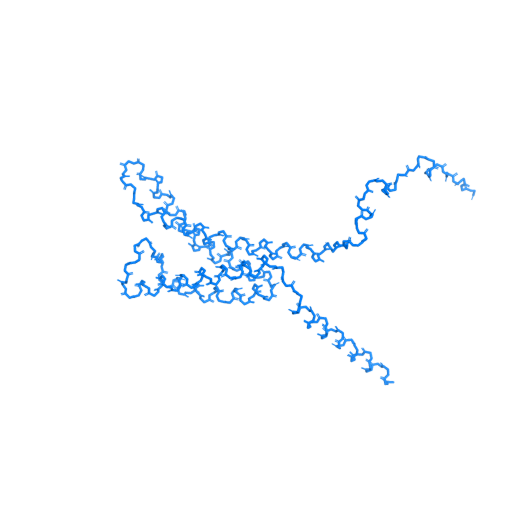 ILE A CA 1
ATOM 596 C C . ILE A 1 71 ? -1.799 -10.862 -7.819 1.00 94.38 71 ILE A C 1
ATOM 598 O O . ILE A 1 71 ? -2.579 -11.104 -6.893 1.00 94.38 71 ILE A O 1
ATOM 602 N N . LEU A 1 72 ? -1.084 -9.738 -7.872 1.00 94.62 72 LEU A N 1
ATOM 603 C CA . LEU A 1 72 ? -1.098 -8.714 -6.835 1.00 94.62 72 LEU A CA 1
ATOM 604 C C . LEU A 1 72 ? -2.501 -8.124 -6.640 1.00 94.62 72 LEU A C 1
ATOM 606 O O . LEU A 1 72 ? -2.943 -7.985 -5.499 1.00 94.62 72 LEU A O 1
ATOM 610 N N . LEU A 1 73 ? -3.238 -7.854 -7.722 1.00 95.25 73 LEU A N 1
ATOM 611 C CA . LEU A 1 73 ? -4.611 -7.339 -7.657 1.00 95.25 73 LEU A CA 1
ATOM 612 C C . LEU A 1 73 ? -5.544 -8.256 -6.857 1.00 95.25 73 LEU A C 1
ATOM 614 O O . LEU A 1 73 ? -6.337 -7.763 -6.049 1.00 95.25 73 LEU A O 1
ATOM 618 N N . PHE A 1 74 ? -5.429 -9.576 -7.023 1.00 95.31 74 PHE A N 1
ATOM 619 C CA . PHE A 1 74 ? -6.218 -10.537 -6.246 1.00 95.31 74 PHE A CA 1
ATOM 620 C C . PHE A 1 74 ? -5.789 -10.591 -4.777 1.00 95.31 74 PHE A C 1
ATOM 622 O O . PHE A 1 74 ? -6.641 -10.618 -3.885 1.00 95.31 74 PHE A O 1
ATOM 629 N N . VAL A 1 75 ? -4.480 -10.559 -4.507 1.00 95.31 75 VAL A N 1
ATOM 630 C CA . VAL A 1 75 ? -3.946 -10.530 -3.135 1.00 95.31 75 VAL A CA 1
ATOM 631 C C . VAL A 1 75 ? -4.454 -9.298 -2.384 1.00 95.31 75 VAL A C 1
ATOM 633 O O . VAL A 1 75 ? -4.915 -9.414 -1.247 1.00 95.31 75 VAL A O 1
ATOM 636 N N . VAL A 1 76 ? -4.441 -8.126 -3.022 1.00 94.06 76 VAL A N 1
ATOM 637 C CA . VAL A 1 76 ? -4.917 -6.874 -2.416 1.00 94.06 76 VAL A CA 1
ATOM 638 C C . VAL A 1 76 ? -6.402 -6.941 -2.083 1.00 94.06 76 VAL A C 1
ATOM 640 O O . VAL A 1 76 ? -6.799 -6.478 -1.016 1.00 94.06 76 VAL A O 1
ATOM 643 N N . LEU A 1 77 ? -7.219 -7.571 -2.928 1.00 93.69 77 LEU A N 1
ATOM 644 C CA . LEU A 1 77 ? -8.652 -7.738 -2.675 1.00 93.69 77 LEU A CA 1
ATOM 645 C C . LEU A 1 77 ? -8.893 -8.523 -1.370 1.00 93.69 77 LEU A C 1
ATOM 647 O O . LEU A 1 77 ? -9.662 -8.095 -0.504 1.00 93.69 77 LEU A O 1
ATOM 651 N N . VAL A 1 78 ? -8.152 -9.617 -1.166 1.00 94.38 78 VAL A N 1
ATOM 652 C CA . VAL A 1 78 ? -8.181 -10.382 0.093 1.00 94.38 78 VAL A CA 1
ATOM 653 C C . VAL A 1 78 ? -7.684 -9.532 1.268 1.00 94.38 78 VAL A C 1
ATOM 655 O O . VAL A 1 78 ? -8.304 -9.524 2.337 1.00 94.38 78 VAL A O 1
ATOM 658 N N . CYS A 1 79 ? -6.604 -8.770 1.080 1.00 93.62 79 CYS A N 1
ATOM 659 C CA . CYS A 1 79 ? -6.069 -7.874 2.105 1.00 93.62 79 CYS A CA 1
ATOM 660 C C . CYS A 1 79 ? -7.084 -6.809 2.536 1.00 93.62 79 CYS A C 1
ATOM 662 O O . CYS A 1 79 ? -7.242 -6.593 3.737 1.00 93.62 79 CYS A O 1
ATOM 664 N N . VAL A 1 80 ? -7.819 -6.193 1.605 1.00 91.94 80 VAL A N 1
ATOM 665 C CA . VAL A 1 80 ? -8.863 -5.200 1.914 1.00 91.94 80 VAL A CA 1
ATOM 666 C C . VAL A 1 80 ? -9.922 -5.808 2.834 1.00 91.94 80 VAL A C 1
ATOM 668 O O . VAL A 1 80 ? -10.238 -5.224 3.872 1.00 91.94 80 VAL A O 1
ATOM 671 N N . ILE A 1 81 ? -10.408 -7.018 2.537 1.00 90.69 81 ILE A N 1
ATOM 672 C CA . ILE A 1 81 ? -11.395 -7.710 3.383 1.00 90.69 81 ILE A CA 1
ATOM 673 C C . ILE A 1 81 ? -10.835 -7.946 4.797 1.00 90.69 81 ILE A C 1
ATOM 675 O O . ILE A 1 81 ? -11.517 -7.697 5.797 1.00 90.69 81 ILE A O 1
ATOM 679 N N . LEU A 1 82 ? -9.582 -8.394 4.908 1.00 90.81 82 LEU A N 1
ATOM 680 C CA . LEU A 1 82 ? -8.933 -8.642 6.199 1.00 90.81 82 LEU A CA 1
ATOM 681 C C . LEU A 1 82 ? -8.700 -7.353 7.006 1.00 90.81 82 LEU A C 1
ATOM 683 O O . LEU A 1 82 ? -8.903 -7.352 8.225 1.00 90.81 82 LEU A O 1
ATOM 687 N N . VAL A 1 83 ? -8.324 -6.256 6.344 1.00 90.06 83 VAL A N 1
ATOM 688 C CA . VAL A 1 83 ? -8.133 -4.931 6.958 1.00 90.06 83 VAL A CA 1
ATOM 689 C C . VAL A 1 83 ? -9.466 -4.371 7.453 1.00 90.06 83 VAL A C 1
ATOM 691 O O . VAL A 1 83 ? -9.553 -3.912 8.594 1.00 90.06 83 VAL A O 1
ATOM 694 N N . VAL A 1 84 ? -10.538 -4.499 6.664 1.00 88.25 84 VAL A N 1
ATOM 695 C CA . VAL A 1 84 ? -11.903 -4.120 7.069 1.00 88.25 84 VAL A CA 1
ATOM 696 C C . VAL A 1 84 ? -12.354 -4.922 8.293 1.00 88.25 84 VAL A C 1
ATOM 698 O O . VAL A 1 84 ? -12.963 -4.345 9.197 1.00 88.25 84 VAL A O 1
ATOM 701 N N . LYS A 1 85 ? -11.993 -6.211 8.379 1.00 86.31 85 LYS A N 1
ATOM 702 C CA . LYS A 1 85 ? -12.210 -7.071 9.561 1.00 86.31 85 LYS A CA 1
ATOM 703 C C . LYS A 1 85 ? -11.208 -6.839 10.703 1.00 86.31 85 LYS A C 1
ATOM 705 O O . LYS A 1 85 ? -11.213 -7.586 11.685 1.00 86.31 85 LYS A O 1
ATOM 710 N N . ARG A 1 86 ? -10.343 -5.823 10.602 1.00 82.62 86 ARG A N 1
ATOM 711 C CA . ARG A 1 86 ? -9.334 -5.448 11.610 1.00 82.62 86 ARG A CA 1
ATOM 712 C C . ARG A 1 86 ? -8.373 -6.582 11.977 1.00 82.62 86 ARG A C 1
ATOM 714 O O . ARG A 1 86 ? -7.936 -6.695 13.124 1.00 82.62 86 ARG A O 1
ATOM 721 N N . LYS A 1 87 ? -8.039 -7.446 11.016 1.00 88.62 87 LYS A N 1
ATOM 722 C CA . LYS A 1 87 ? -7.052 -8.515 11.199 1.00 88.62 87 LYS A CA 1
ATOM 723 C C . LYS A 1 87 ? -5.658 -7.980 10.864 1.00 88.62 87 LYS A C 1
ATOM 725 O O . LYS A 1 87 ? -5.404 -7.604 9.726 1.00 88.62 87 LYS A O 1
ATOM 730 N N . MET A 1 88 ? -4.739 -8.026 11.835 1.00 87.88 88 MET A N 1
ATOM 731 C CA . MET A 1 88 ? -3.326 -7.631 11.660 1.00 87.88 88 MET A CA 1
ATOM 732 C C . MET A 1 88 ? -2.654 -8.312 10.464 1.00 87.88 88 MET A C 1
ATOM 734 O O . MET A 1 88 ? -1.839 -7.704 9.778 1.00 87.88 88 MET A O 1
ATOM 738 N N . LEU A 1 89 ? -3.030 -9.566 10.205 1.00 89.75 89 LEU A N 1
ATOM 739 C CA . LEU A 1 89 ? -2.504 -10.356 9.099 1.00 89.75 89 LEU A CA 1
ATOM 740 C C . LEU A 1 89 ? -2.747 -9.688 7.735 1.00 89.75 89 LEU A C 1
ATOM 742 O O . LEU A 1 89 ? -1.871 -9.738 6.884 1.00 89.75 89 LEU A O 1
ATOM 746 N N . GLY A 1 90 ? -3.887 -9.012 7.550 1.00 90.88 90 GLY A N 1
ATOM 747 C CA . GLY A 1 90 ? -4.184 -8.298 6.306 1.00 90.88 90 GLY A CA 1
ATOM 748 C C . GLY A 1 90 ? -3.204 -7.157 6.039 1.00 90.88 90 GLY A C 1
ATOM 749 O O . GLY A 1 90 ? -2.690 -7.044 4.935 1.00 90.88 90 GLY A O 1
ATOM 750 N N . GLY A 1 91 ? -2.885 -6.360 7.065 1.00 92.50 91 GLY A N 1
ATOM 751 C CA . GLY A 1 91 ? -1.891 -5.287 6.950 1.00 92.50 91 GLY A CA 1
ATOM 752 C C . GLY A 1 91 ? -0.474 -5.808 6.693 1.00 92.50 91 GLY A C 1
ATOM 753 O O . GLY A 1 91 ? 0.249 -5.231 5.889 1.00 92.50 91 GLY A O 1
ATOM 754 N N . LEU A 1 92 ? -0.089 -6.922 7.326 1.00 95.12 92 LEU A N 1
ATOM 755 C CA . LEU A 1 92 ? 1.228 -7.540 7.123 1.00 95.12 92 LEU A CA 1
ATOM 756 C C . LEU A 1 92 ? 1.395 -8.106 5.712 1.00 95.12 92 LEU A C 1
ATOM 758 O O . LEU A 1 92 ? 2.400 -7.826 5.066 1.00 95.12 92 LEU A O 1
ATOM 762 N N . ILE A 1 93 ? 0.414 -8.872 5.224 1.00 95.88 93 ILE A N 1
ATOM 763 C CA . ILE A 1 93 ? 0.447 -9.415 3.858 1.00 95.88 93 ILE A CA 1
ATOM 764 C C . ILE A 1 93 ? 0.446 -8.270 2.846 1.00 95.88 93 ILE A C 1
ATOM 766 O O . ILE A 1 93 ? 1.193 -8.324 1.874 1.00 95.88 93 ILE A O 1
ATOM 770 N N . TYR A 1 94 ? -0.341 -7.217 3.090 1.00 95.44 94 TYR A N 1
ATOM 771 C CA . TYR A 1 94 ? -0.380 -6.053 2.212 1.00 95.44 94 TYR A CA 1
ATOM 772 C C . TYR A 1 94 ? 0.981 -5.353 2.127 1.00 95.44 94 TYR A C 1
ATOM 774 O O . TYR A 1 94 ? 1.466 -5.112 1.025 1.00 95.44 94 TYR A O 1
ATOM 782 N N . LEU A 1 95 ? 1.638 -5.114 3.268 1.00 96.12 95 LEU A N 1
ATOM 783 C CA . LEU A 1 95 ? 2.988 -4.548 3.309 1.00 96.12 95 LEU A CA 1
ATOM 784 C C . LEU A 1 95 ? 4.022 -5.440 2.625 1.00 96.12 95 LEU A C 1
ATOM 786 O O . LEU A 1 95 ? 4.857 -4.933 1.888 1.00 96.12 95 LEU A O 1
ATOM 790 N N . LEU A 1 96 ? 3.966 -6.751 2.845 1.00 96.12 96 LEU A N 1
ATOM 791 C CA . LEU A 1 96 ? 4.914 -7.688 2.252 1.00 96.12 96 LEU A CA 1
ATOM 792 C C . LEU A 1 96 ? 4.741 -7.736 0.725 1.00 96.12 96 LEU A C 1
ATOM 794 O O . LEU A 1 96 ? 5.710 -7.566 -0.009 1.00 96.12 96 LEU A O 1
ATOM 798 N N . ALA A 1 97 ? 3.510 -7.893 0.237 1.00 95.44 97 ALA A N 1
ATOM 799 C CA . ALA A 1 97 ? 3.218 -7.971 -1.191 1.00 95.44 97 ALA A CA 1
ATOM 800 C C . ALA A 1 97 ? 3.601 -6.678 -1.930 1.00 95.44 97 ALA A C 1
ATOM 802 O O . ALA A 1 97 ? 4.341 -6.724 -2.913 1.00 95.44 97 ALA A O 1
ATOM 803 N N . TYR A 1 98 ? 3.155 -5.520 -1.432 1.00 94.94 98 TYR A N 1
ATOM 804 C CA . TYR A 1 98 ? 3.496 -4.227 -2.035 1.00 94.94 98 TYR A CA 1
ATOM 805 C C . TYR A 1 98 ? 4.968 -3.862 -1.832 1.00 94.94 98 TYR A C 1
ATOM 807 O O . TYR A 1 98 ? 5.569 -3.281 -2.727 1.00 94.94 98 TYR A O 1
ATOM 815 N N . GLY A 1 99 ? 5.575 -4.245 -0.709 1.00 93.75 99 GLY A N 1
ATOM 816 C CA . GLY A 1 99 ? 6.999 -4.043 -0.451 1.00 93.75 99 GLY A CA 1
ATOM 817 C C . GLY A 1 99 ? 7.887 -4.834 -1.408 1.00 93.75 99 GLY A C 1
ATOM 818 O O . GLY A 1 99 ? 8.848 -4.283 -1.931 1.00 93.75 99 GLY A O 1
ATOM 819 N N . MET A 1 100 ? 7.550 -6.092 -1.706 1.00 93.50 100 MET A N 1
ATOM 820 C CA . MET A 1 100 ? 8.292 -6.875 -2.702 1.00 93.50 100 MET A CA 1
ATOM 821 C C . MET A 1 100 ? 8.108 -6.331 -4.118 1.00 93.50 100 MET A C 1
ATOM 823 O O . MET A 1 100 ? 9.053 -6.338 -4.896 1.00 93.50 100 MET A O 1
ATOM 827 N N . TYR A 1 101 ? 6.909 -5.861 -4.457 1.00 94.19 101 TYR A N 1
ATOM 828 C CA . TYR A 1 101 ? 6.625 -5.378 -5.804 1.00 94.19 101 TYR A CA 1
ATOM 829 C C . TYR A 1 101 ? 7.161 -3.957 -6.043 1.00 94.19 101 TYR A C 1
ATOM 831 O O . TYR A 1 101 ? 8.068 -3.755 -6.848 1.00 94.19 101 TYR A O 1
ATOM 839 N N . PHE A 1 102 ? 6.661 -2.971 -5.296 1.00 93.81 102 PHE A N 1
ATOM 840 C CA . PHE A 1 102 ? 7.056 -1.567 -5.443 1.00 93.81 102 PHE A CA 1
ATOM 841 C C . PHE A 1 102 ? 8.431 -1.266 -4.840 1.00 93.81 102 PHE A C 1
ATOM 843 O O . PHE A 1 102 ? 9.094 -0.336 -5.284 1.00 93.81 102 PHE A O 1
ATOM 850 N N . GLY A 1 103 ? 8.899 -2.037 -3.852 1.00 92.25 103 GLY A N 1
ATOM 851 C CA . GLY A 1 103 ? 10.250 -1.856 -3.313 1.00 92.25 103 GLY A CA 1
ATOM 852 C C . GLY A 1 103 ? 11.330 -2.189 -4.340 1.00 92.25 103 GLY A C 1
ATOM 853 O O . GLY A 1 103 ? 12.298 -1.442 -4.463 1.00 92.25 103 GLY A O 1
ATOM 854 N N . VAL A 1 104 ? 11.135 -3.253 -5.126 1.00 92.38 104 VAL A N 1
ATOM 855 C CA . VAL A 1 104 ? 12.025 -3.577 -6.252 1.00 92.38 104 VAL A CA 1
ATOM 856 C C . VAL A 1 104 ? 11.973 -2.474 -7.309 1.00 92.38 104 VAL A C 1
ATOM 858 O O . VAL A 1 104 ? 13.023 -2.033 -7.769 1.00 92.38 104 VAL A O 1
ATOM 861 N N . ASP A 1 105 ? 10.777 -1.975 -7.636 1.00 91.31 105 ASP A N 1
ATOM 862 C CA . ASP A 1 105 ? 10.620 -0.864 -8.582 1.00 91.31 105 ASP A CA 1
ATOM 863 C C . ASP A 1 105 ? 11.397 0.391 -8.157 1.00 91.31 105 ASP A C 1
ATOM 865 O O . ASP A 1 105 ? 12.134 0.978 -8.947 1.00 91.31 105 ASP A O 1
ATOM 869 N N . ILE A 1 106 ? 11.282 0.777 -6.883 1.00 92.69 106 ILE A N 1
ATOM 870 C CA . ILE A 1 106 ? 11.967 1.951 -6.331 1.00 92.69 106 ILE A CA 1
ATOM 871 C C . ILE A 1 106 ? 13.479 1.793 -6.426 1.00 92.69 106 ILE A C 1
ATOM 873 O O . ILE A 1 106 ? 14.154 2.729 -6.847 1.00 92.69 106 ILE A O 1
ATOM 877 N N . VAL A 1 107 ? 14.019 0.634 -6.041 1.00 92.38 107 VAL A N 1
ATOM 878 C CA . VAL A 1 107 ? 15.467 0.391 -6.090 1.00 92.38 107 VAL A CA 1
ATOM 879 C C . VAL A 1 107 ? 15.973 0.465 -7.529 1.00 92.38 107 VAL A C 1
ATOM 881 O O . VAL A 1 107 ? 16.967 1.146 -7.781 1.00 92.38 107 VAL A O 1
ATOM 884 N N . ASN A 1 108 ? 15.263 -0.161 -8.471 1.00 90.38 108 ASN A N 1
ATOM 885 C CA . ASN A 1 108 ? 15.632 -0.150 -9.885 1.00 90.38 108 ASN A CA 1
ATOM 886 C C . ASN A 1 108 ? 15.620 1.275 -10.457 1.00 90.38 108 ASN A C 1
ATOM 888 O O . ASN A 1 108 ? 16.620 1.724 -11.013 1.00 90.38 108 ASN A O 1
ATOM 892 N N . ASN A 1 109 ? 14.524 2.014 -10.259 1.00 88.06 109 ASN A N 1
ATOM 893 C CA . ASN A 1 109 ? 14.384 3.380 -10.766 1.00 88.06 109 ASN A CA 1
ATOM 894 C C . ASN A 1 109 ? 15.387 4.343 -10.111 1.00 88.06 109 ASN A C 1
ATOM 896 O O . ASN A 1 109 ? 15.946 5.212 -10.782 1.00 88.06 109 ASN A O 1
ATOM 900 N N . LEU A 1 110 ? 15.674 4.175 -8.817 1.00 89.06 110 LEU A N 1
ATOM 901 C CA . LEU A 1 110 ? 16.673 4.982 -8.118 1.00 89.06 110 LEU A CA 1
ATOM 902 C C . LEU A 1 110 ? 18.090 4.700 -8.629 1.00 89.06 110 LEU A C 1
ATOM 904 O O . LEU A 1 110 ? 18.866 5.634 -8.820 1.00 89.06 110 LEU A O 1
ATOM 908 N N . GLN A 1 111 ? 18.425 3.435 -8.892 1.00 87.81 111 GLN A N 1
ATOM 909 C CA . GLN A 1 111 ? 19.711 3.076 -9.483 1.00 87.81 111 GLN A CA 1
ATOM 910 C C . GLN A 1 111 ? 19.874 3.707 -10.870 1.00 87.81 111 GLN A C 1
ATOM 912 O O . GLN A 1 111 ? 20.922 4.286 -11.154 1.00 87.81 111 GLN A O 1
ATOM 917 N N . THR A 1 112 ? 18.829 3.675 -11.702 1.00 86.50 112 THR A N 1
ATOM 918 C CA . THR A 1 112 ? 18.837 4.339 -13.012 1.00 86.50 112 THR A CA 1
ATOM 919 C C . THR A 1 112 ? 19.059 5.848 -12.887 1.00 86.50 112 THR A C 1
ATOM 921 O O . THR A 1 112 ? 19.879 6.385 -13.625 1.00 86.50 112 THR A O 1
ATOM 924 N N . LEU A 1 113 ? 18.424 6.530 -11.924 1.00 84.56 113 LEU A N 1
ATOM 925 C CA . LEU A 1 113 ? 18.658 7.964 -11.676 1.00 84.56 113 LEU A CA 1
ATOM 926 C C . LEU A 1 113 ? 20.099 8.270 -11.273 1.00 84.56 113 LEU A C 1
ATOM 928 O O . LEU A 1 113 ? 20.686 9.229 -11.767 1.00 84.56 113 LEU A O 1
ATOM 932 N N . ILE A 1 114 ? 20.666 7.462 -10.378 1.00 83.12 114 ILE A N 1
ATOM 933 C CA . ILE A 1 114 ? 22.033 7.659 -9.884 1.00 83.12 114 ILE A CA 1
ATOM 934 C C . ILE A 1 114 ? 23.056 7.428 -11.004 1.00 83.12 114 ILE A C 1
ATOM 936 O O . ILE A 1 114 ? 24.072 8.113 -11.061 1.00 83.12 114 ILE A O 1
ATOM 940 N N . SER A 1 115 ? 22.800 6.484 -11.911 1.00 81.94 115 SER A N 1
ATOM 941 C CA . SER A 1 115 ? 23.682 6.215 -13.052 1.00 81.94 115 SER A CA 1
ATOM 942 C C . SER A 1 115 ? 23.502 7.197 -14.218 1.00 81.94 115 SER A C 1
ATOM 944 O O . SER A 1 115 ? 24.414 7.339 -15.026 1.00 81.94 115 SER A O 1
ATOM 946 N N . ALA A 1 116 ? 22.364 7.889 -14.310 1.00 71.62 116 ALA A N 1
ATOM 947 C CA . ALA A 1 116 ? 22.014 8.777 -15.422 1.00 71.62 116 ALA A CA 1
ATOM 948 C C . ALA A 1 116 ? 22.496 10.235 -15.264 1.00 71.62 116 ALA A C 1
ATOM 950 O O . ALA A 1 116 ? 22.053 11.091 -16.028 1.00 71.62 116 ALA A O 1
ATOM 951 N N . VAL A 1 117 ? 23.402 10.523 -14.318 1.00 62.16 117 VAL A N 1
ATOM 952 C CA . VAL A 1 117 ? 23.854 11.880 -13.918 1.00 62.16 117 VAL A CA 1
ATOM 953 C C . VAL A 1 117 ? 24.368 12.761 -15.079 1.00 62.16 117 VAL A C 1
ATOM 955 O O . VAL A 1 117 ? 24.390 13.980 -14.938 1.00 62.16 117 VAL A O 1
ATOM 958 N N . GLU A 1 118 ? 24.690 12.196 -16.248 1.00 59.16 118 GLU A N 1
ATOM 959 C CA . GLU A 1 118 ? 25.143 12.943 -17.439 1.00 59.16 118 GLU A CA 1
ATOM 960 C C . GLU A 1 118 ? 24.138 12.979 -18.615 1.00 59.16 118 GLU A C 1
ATOM 962 O O . GLU A 1 118 ? 24.415 13.589 -19.647 1.00 59.16 118 GLU A O 1
ATOM 967 N N . SER A 1 119 ? 22.957 12.365 -18.491 1.00 61.81 119 SER A N 1
ATOM 968 C CA . SER A 1 119 ? 21.980 12.225 -19.587 1.00 61.81 119 SER A CA 1
ATOM 969 C C . SER A 1 119 ? 20.632 12.877 -19.270 1.00 61.81 119 SER A C 1
ATOM 971 O O . SER A 1 119 ? 20.232 12.944 -18.112 1.00 61.81 119 SER A O 1
ATOM 973 N N . ASN A 1 120 ? 19.916 13.348 -20.301 1.00 64.56 120 ASN A N 1
ATOM 974 C CA . ASN A 1 120 ? 18.559 13.896 -20.174 1.00 64.56 120 ASN A CA 1
ATOM 975 C C . ASN A 1 120 ? 17.646 12.901 -19.439 1.00 64.56 120 ASN A C 1
ATOM 977 O O . ASN A 1 120 ? 17.285 11.863 -19.992 1.00 64.56 120 ASN A O 1
ATOM 981 N N . ILE A 1 121 ? 17.293 13.218 -18.194 1.00 68.50 121 ILE A N 1
ATOM 982 C CA . ILE A 1 121 ? 16.483 12.349 -17.339 1.00 68.50 121 ILE A CA 1
ATOM 983 C C . ILE A 1 121 ? 15.031 12.368 -17.831 1.00 68.50 121 ILE A C 1
ATOM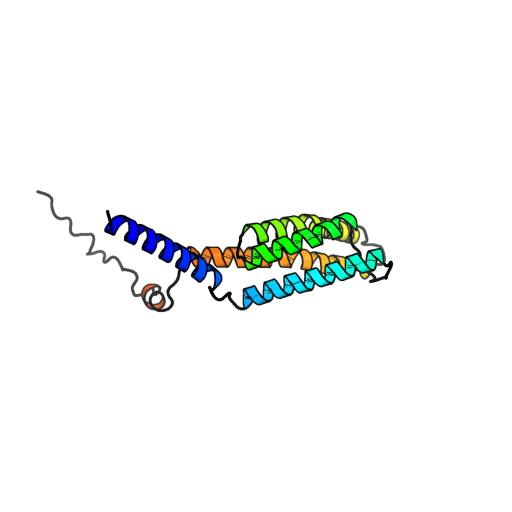 985 O O . ILE A 1 121 ? 14.425 13.433 -17.958 1.00 68.50 121 ILE A O 1
ATOM 989 N N . ASP A 1 122 ? 14.470 11.187 -18.093 1.00 76.12 122 ASP A N 1
ATOM 990 C CA . ASP A 1 122 ? 13.088 11.029 -18.550 1.00 76.12 122 ASP A CA 1
ATOM 991 C C . ASP A 1 122 ? 12.086 11.360 -17.424 1.00 76.12 122 ASP A C 1
ATOM 993 O O . ASP A 1 122 ? 12.130 10.789 -16.330 1.00 76.12 122 ASP A O 1
ATOM 997 N N . ILE A 1 123 ? 11.139 12.259 -17.712 1.00 79.56 123 ILE A N 1
ATOM 998 C CA . ILE A 1 123 ? 10.017 12.624 -16.831 1.00 79.56 123 ILE A CA 1
ATOM 999 C C . ILE A 1 123 ? 9.201 11.396 -16.406 1.00 79.56 123 ILE A C 1
ATOM 1001 O O . ILE A 1 123 ? 8.696 11.351 -15.279 1.00 79.56 123 ILE A O 1
ATOM 1005 N N . ASN A 1 124 ? 9.103 10.378 -17.263 1.00 83.25 124 ASN A N 1
ATOM 1006 C CA . ASN A 1 124 ? 8.367 9.156 -16.952 1.00 83.25 124 ASN A CA 1
ATOM 1007 C C . ASN A 1 124 ? 8.954 8.406 -15.752 1.00 83.25 124 ASN A C 1
ATOM 1009 O O . ASN A 1 124 ? 8.221 7.791 -14.975 1.00 83.25 124 ASN A O 1
ATOM 1013 N N . LEU A 1 125 ? 10.269 8.491 -15.559 1.00 85.12 125 LEU A N 1
ATOM 1014 C CA . LEU A 1 125 ? 10.945 7.788 -14.482 1.00 85.12 125 LEU A CA 1
ATOM 1015 C C . LEU A 1 125 ? 10.611 8.400 -13.113 1.00 85.12 125 LEU A C 1
ATOM 1017 O O . LEU A 1 125 ? 10.353 7.670 -12.154 1.00 85.12 125 LEU A O 1
ATOM 1021 N N . TYR A 1 126 ? 10.509 9.729 -13.028 1.00 84.88 126 TYR A N 1
ATOM 1022 C CA . TYR A 1 126 ? 10.049 10.406 -11.811 1.00 84.88 126 TYR A CA 1
ATOM 1023 C C . TYR A 1 126 ? 8.601 10.055 -11.460 1.00 84.88 126 TYR A C 1
ATOM 1025 O O . TYR A 1 126 ? 8.289 9.833 -10.289 1.00 84.88 126 TYR A O 1
ATOM 1033 N N . MET A 1 127 ? 7.722 9.972 -12.463 1.00 86.81 127 MET A N 1
ATOM 1034 C CA . MET A 1 127 ? 6.319 9.604 -12.251 1.00 86.81 127 MET A CA 1
ATOM 1035 C C . MET A 1 127 ? 6.173 8.171 -11.731 1.00 86.81 127 MET A C 1
ATOM 1037 O O . MET A 1 127 ? 5.411 7.942 -10.789 1.00 86.81 127 MET A O 1
ATOM 1041 N N . ASN A 1 128 ? 6.939 7.223 -12.279 1.00 88.25 128 ASN A N 1
ATOM 1042 C CA . ASN A 1 128 ? 6.961 5.848 -11.776 1.00 88.25 128 ASN A CA 1
ATOM 1043 C C . ASN A 1 128 ? 7.457 5.768 -10.338 1.00 88.25 128 ASN A C 1
ATOM 1045 O O . ASN A 1 128 ? 6.796 5.173 -9.487 1.00 88.25 128 ASN A O 1
ATOM 1049 N N . LEU A 1 129 ? 8.566 6.443 -10.038 1.00 89.44 129 LEU A N 1
ATOM 1050 C CA . LEU A 1 129 ? 9.117 6.465 -8.690 1.00 89.44 129 LEU A CA 1
ATOM 1051 C C . LEU A 1 129 ? 8.123 7.059 -7.678 1.00 89.44 129 LEU A C 1
ATOM 1053 O O . LEU A 1 129 ? 7.945 6.503 -6.593 1.00 89.44 129 LEU A O 1
ATOM 1057 N N . LEU A 1 130 ? 7.417 8.135 -8.037 1.00 90.38 130 LEU A N 1
ATOM 1058 C CA . LEU A 1 130 ? 6.376 8.729 -7.195 1.00 90.38 130 LEU A CA 1
ATOM 1059 C C . LEU A 1 130 ? 5.223 7.752 -6.927 1.00 90.38 130 LEU A C 1
ATOM 1061 O O . LEU A 1 130 ? 4.796 7.610 -5.779 1.00 90.38 130 LEU A O 1
ATOM 1065 N N . LEU A 1 131 ? 4.727 7.055 -7.953 1.00 90.75 131 LEU A N 1
ATOM 1066 C CA . LEU A 1 131 ? 3.656 6.077 -7.766 1.00 90.75 131 LEU A CA 1
ATOM 1067 C C . LEU A 1 131 ? 4.085 4.901 -6.896 1.00 90.75 131 LEU A C 1
ATOM 1069 O O . LEU A 1 131 ? 3.311 4.461 -6.046 1.00 90.75 131 LEU A O 1
ATOM 1073 N N . SER A 1 132 ? 5.306 4.413 -7.078 1.00 92.44 132 SER A N 1
ATOM 1074 C CA . SER A 1 132 ? 5.831 3.302 -6.290 1.00 92.44 132 SER A CA 1
ATOM 1075 C C . SER A 1 132 ? 6.051 3.697 -4.832 1.00 92.44 132 SER A C 1
ATOM 1077 O O . SER A 1 132 ? 5.761 2.907 -3.932 1.00 92.44 132 SER A O 1
ATOM 1079 N N . LEU A 1 133 ? 6.436 4.949 -4.562 1.00 93.38 133 LEU A N 1
ATOM 1080 C CA . LEU A 1 133 ? 6.472 5.492 -3.201 1.00 93.38 133 LEU A CA 1
ATOM 1081 C C . LEU A 1 133 ? 5.080 5.549 -2.563 1.00 93.38 133 LEU A C 1
ATOM 1083 O O . LEU A 1 133 ? 4.923 5.123 -1.420 1.00 93.38 133 LEU A O 1
ATOM 1087 N N . ILE A 1 134 ? 4.057 6.011 -3.290 1.00 93.25 134 ILE A N 1
ATOM 1088 C CA . ILE A 1 134 ? 2.665 5.978 -2.804 1.00 93.25 134 ILE A CA 1
ATOM 1089 C C . ILE A 1 134 ? 2.233 4.529 -2.535 1.00 93.25 134 ILE A C 1
ATOM 1091 O O . ILE A 1 134 ? 1.654 4.237 -1.483 1.00 93.25 134 ILE A O 1
ATOM 1095 N N . GLY A 1 135 ? 2.579 3.617 -3.447 1.00 92.31 135 GLY A N 1
ATOM 1096 C CA . GLY A 1 135 ? 2.382 2.179 -3.302 1.00 92.31 135 GLY A CA 1
ATOM 1097 C C . GLY A 1 135 ? 3.051 1.608 -2.050 1.00 92.31 135 GLY A C 1
ATOM 1098 O O . GLY A 1 135 ? 2.501 0.705 -1.437 1.00 92.31 135 GLY A O 1
ATOM 1099 N N . MET A 1 136 ? 4.174 2.156 -1.588 1.00 94.94 136 MET A N 1
ATOM 1100 C CA . MET A 1 136 ? 4.808 1.729 -0.336 1.00 94.94 136 MET A CA 1
ATOM 1101 C C . MET A 1 136 ? 4.206 2.404 0.908 1.00 94.94 136 MET A C 1
ATOM 1103 O O . MET A 1 136 ? 4.019 1.759 1.940 1.00 94.94 136 MET A O 1
ATOM 1107 N N . ILE A 1 137 ? 3.877 3.695 0.837 1.00 95.56 137 ILE A N 1
ATOM 1108 C CA . ILE A 1 137 ? 3.379 4.462 1.990 1.00 95.56 137 ILE A CA 1
ATOM 1109 C C . ILE A 1 137 ? 2.007 3.951 2.440 1.00 95.56 137 ILE A C 1
ATOM 1111 O O . ILE A 1 137 ? 1.776 3.786 3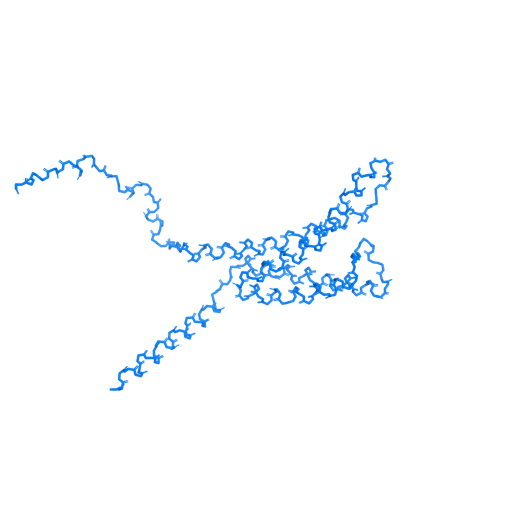.639 1.00 95.56 137 ILE A O 1
ATOM 1115 N N . LEU A 1 138 ? 1.110 3.637 1.501 1.00 94.56 138 LEU A N 1
ATOM 1116 C CA . LEU A 1 138 ? -0.238 3.147 1.807 1.00 94.56 138 LEU A CA 1
ATOM 1117 C C . LEU A 1 138 ? -0.263 1.913 2.734 1.00 94.56 138 LEU A C 1
ATOM 1119 O O . LEU A 1 138 ? -0.912 1.979 3.784 1.00 94.56 138 LEU A O 1
ATOM 1123 N N . PRO A 1 139 ? 0.406 0.787 2.418 1.00 94.94 139 PRO A N 1
ATOM 1124 C CA . PRO A 1 139 ? 0.416 -0.381 3.294 1.00 94.94 139 PRO A CA 1
ATOM 1125 C C . PRO A 1 139 ? 1.076 -0.112 4.648 1.00 94.94 139 PRO A C 1
ATOM 1127 O O . PRO A 1 139 ? 0.625 -0.667 5.653 1.00 94.94 139 PRO A O 1
ATOM 1130 N N . ILE A 1 140 ? 2.087 0.762 4.707 1.00 95.44 140 ILE A N 1
ATOM 1131 C CA . ILE A 1 140 ? 2.699 1.187 5.973 1.00 95.44 140 ILE A CA 1
ATOM 1132 C C . ILE A 1 140 ? 1.657 1.905 6.836 1.00 95.44 140 ILE A C 1
ATOM 1134 O O . ILE A 1 140 ? 1.464 1.537 7.995 1.00 95.44 140 ILE A O 1
ATOM 1138 N N . SER A 1 141 ? 0.933 2.879 6.276 1.00 93.62 141 SER A N 1
ATOM 1139 C CA . SER A 1 141 ? -0.122 3.603 6.994 1.00 93.62 141 SER A CA 1
ATOM 1140 C C . SER A 1 141 ? -1.232 2.673 7.489 1.00 93.62 141 SER A C 1
ATOM 1142 O O . SER A 1 141 ? -1.692 2.812 8.621 1.00 93.62 141 SER A O 1
ATOM 1144 N N . VAL A 1 142 ? -1.629 1.683 6.684 1.00 93.12 142 VAL A N 1
ATOM 1145 C CA . VAL A 1 142 ? -2.632 0.676 7.069 1.00 93.12 142 VAL A CA 1
ATOM 1146 C C . VAL A 1 142 ? -2.138 -0.193 8.224 1.00 93.12 142 VAL A C 1
ATOM 1148 O O . VAL A 1 142 ? -2.886 -0.444 9.172 1.00 93.12 142 VAL A O 1
ATOM 1151 N N . LEU A 1 143 ? -0.884 -0.649 8.180 1.00 93.56 143 LEU A N 1
ATOM 1152 C CA . LEU A 1 143 ? -0.313 -1.440 9.266 1.00 93.56 143 LEU A CA 1
ATOM 1153 C C . LEU A 1 143 ? -0.218 -0.619 10.559 1.00 93.56 143 LEU A C 1
ATOM 1155 O O . LEU A 1 143 ? -0.584 -1.124 11.620 1.00 93.56 143 LEU A O 1
ATOM 1159 N N . LEU A 1 144 ? 0.215 0.642 10.473 1.00 92.31 144 LEU A N 1
ATOM 1160 C CA . LEU A 1 144 ? 0.273 1.553 11.616 1.00 92.31 144 LEU A CA 1
ATOM 1161 C C . LEU A 1 144 ? -1.115 1.825 12.212 1.00 92.31 144 LEU A C 1
ATOM 1163 O O . LEU A 1 144 ? -1.249 1.783 13.432 1.00 92.31 144 LEU A O 1
ATOM 1167 N N . ASP A 1 145 ? -2.155 2.024 11.393 1.00 90.31 145 ASP A N 1
ATOM 1168 C CA . ASP A 1 145 ? -3.541 2.182 11.871 1.00 90.31 145 ASP A CA 1
ATOM 1169 C C . ASP A 1 145 ? -4.011 0.936 12.640 1.00 90.31 145 ASP A C 1
ATOM 1171 O O . ASP A 1 145 ? -4.542 1.037 13.749 1.00 90.31 145 ASP A O 1
ATOM 1175 N N . LEU A 1 146 ? -3.735 -0.261 12.108 1.00 89.12 146 LEU A N 1
ATOM 1176 C CA . LEU A 1 146 ? -4.069 -1.522 12.773 1.00 89.12 146 LEU A CA 1
ATOM 1177 C C . LEU A 1 146 ? -3.281 -1.726 14.081 1.00 89.12 146 LEU A C 1
ATOM 1179 O O . LEU A 1 146 ? -3.850 -2.193 15.074 1.00 89.12 146 LEU A O 1
ATOM 1183 N N . LEU A 1 147 ? -1.994 -1.361 14.107 1.00 89.75 147 LEU A N 1
ATOM 1184 C CA . LEU A 1 147 ? -1.160 -1.400 15.312 1.00 89.75 147 LEU A CA 1
ATOM 1185 C C . LEU A 1 147 ? -1.647 -0.407 16.367 1.00 89.75 147 LEU A C 1
ATOM 1187 O O . LEU A 1 147 ? -1.755 -0.769 17.539 1.00 89.75 147 LEU A O 1
ATOM 1191 N N . MET A 1 148 ? -1.985 0.817 15.962 1.00 85.69 148 MET A N 1
ATOM 1192 C CA . MET A 1 148 ? -2.492 1.856 16.854 1.00 85.69 148 MET A CA 1
ATOM 1193 C C . MET A 1 148 ? -3.815 1.425 17.493 1.00 85.69 148 MET A C 1
ATOM 1195 O O . MET A 1 148 ? -3.999 1.574 18.703 1.00 85.69 148 MET A O 1
ATOM 1199 N N . ASP A 1 149 ? -4.709 0.812 16.717 1.00 82.38 149 ASP A N 1
ATOM 1200 C CA . ASP A 1 149 ? -5.962 0.257 17.228 1.00 82.38 149 ASP A CA 1
ATOM 1201 C C . ASP A 1 149 ? -5.742 -0.928 18.178 1.00 82.38 149 ASP A C 1
ATOM 1203 O O . ASP A 1 149 ? -6.478 -1.079 19.157 1.00 82.38 149 ASP A O 1
ATOM 1207 N N . LYS A 1 150 ? -4.729 -1.769 17.937 1.00 81.31 150 LYS A N 1
ATOM 1208 C CA . LYS A 1 150 ? -4.351 -2.835 18.876 1.00 81.31 150 LYS A CA 1
ATOM 1209 C C . LYS A 1 150 ? -3.782 -2.252 20.172 1.00 81.31 150 LYS A C 1
ATOM 1211 O O . LYS A 1 150 ? -4.178 -2.689 21.249 1.00 81.31 150 LYS A O 1
ATOM 1216 N N . ASN A 1 151 ? -2.928 -1.234 20.081 1.00 82.12 151 ASN A N 1
ATOM 1217 C CA . ASN A 1 151 ? -2.344 -0.575 21.246 1.00 82.12 151 ASN A CA 1
ATOM 1218 C C . ASN A 1 151 ? -3.412 0.096 22.126 1.00 82.12 151 ASN A C 1
ATOM 1220 O O . ASN A 1 151 ? -3.423 -0.103 23.337 1.00 82.12 151 ASN A O 1
ATOM 1224 N N . ARG A 1 152 ? -4.377 0.801 21.518 1.00 75.31 152 ARG A N 1
ATOM 1225 C CA . ARG A 1 152 ? -5.521 1.405 22.230 1.00 75.31 152 ARG A CA 1
ATOM 1226 C C . ARG A 1 152 ? -6.402 0.376 22.943 1.00 75.31 152 ARG A C 1
ATOM 1228 O O . ARG A 1 152 ? -7.020 0.695 23.949 1.00 75.31 152 ARG A O 1
ATOM 1235 N N . LYS A 1 153 ? -6.496 -0.852 22.418 1.00 72.94 153 LYS A N 1
ATOM 1236 C CA . LYS A 1 153 ? -7.235 -1.946 23.074 1.00 72.94 153 LYS A CA 1
ATOM 1237 C C . LYS A 1 153 ? -6.471 -2.535 24.258 1.00 72.94 153 LYS A C 1
ATOM 1239 O O . LYS A 1 153 ? -7.113 -2.985 25.198 1.00 72.94 153 LYS A O 1
ATOM 1244 N N . ASN A 1 154 ? -5.141 -2.543 24.199 1.00 73.06 154 ASN A N 1
ATOM 1245 C CA . ASN A 1 154 ? -4.294 -3.031 25.286 1.00 73.06 154 ASN A CA 1
ATOM 1246 C C . ASN A 1 154 ? -4.191 -2.018 26.436 1.00 73.06 154 ASN A C 1
ATOM 1248 O O . ASN A 1 154 ? -4.084 -2.425 27.586 1.00 73.06 154 ASN A O 1
ATOM 1252 N N . HIS A 1 155 ? -4.266 -0.722 26.122 1.00 73.75 155 HIS A N 1
ATOM 1253 C CA . HIS A 1 155 ? -4.229 0.375 27.089 1.00 73.75 155 HIS A CA 1
ATOM 1254 C C . HIS A 1 155 ? -5.506 1.221 26.966 1.00 73.75 155 HIS A C 1
ATOM 1256 O O . HIS A 1 155 ? -5.482 2.286 26.338 1.00 73.75 155 HIS A O 1
ATOM 1262 N N . PRO A 1 156 ? -6.649 0.734 27.484 1.00 71.50 156 PRO A N 1
ATOM 1263 C CA . PRO A 1 156 ? -7.881 1.505 27.464 1.00 71.50 156 PRO A CA 1
ATOM 1264 C C . PRO A 1 156 ? -7.725 2.719 28.383 1.00 71.50 156 PRO A C 1
ATOM 1266 O O . PRO A 1 156 ? -7.513 2.556 29.579 1.00 71.50 156 PRO A O 1
ATOM 1269 N N . LYS A 1 157 ? -7.831 3.923 27.814 1.00 66.69 157 LYS A N 1
ATOM 1270 C CA . LYS A 1 157 ? -7.936 5.164 28.584 1.00 66.69 157 LYS A CA 1
ATOM 1271 C C . LYS A 1 157 ? -9.396 5.582 28.710 1.00 66.69 157 LYS A C 1
ATOM 1273 O O . LYS A 1 157 ? -10.086 5.678 27.688 1.00 66.69 157 LYS A O 1
ATOM 1278 N N . ASP A 1 158 ? -9.867 5.837 29.923 1.00 68.56 158 ASP A N 1
ATOM 1279 C CA . ASP A 1 158 ? -11.200 6.381 30.171 1.00 68.56 158 ASP A CA 1
ATOM 1280 C C . ASP A 1 158 ? -11.122 7.905 30.309 1.00 68.56 158 ASP A C 1
ATOM 1282 O O . ASP A 1 158 ? -10.632 8.451 31.293 1.00 68.56 158 ASP A O 1
ATOM 1286 N N . LYS A 1 159 ? -11.667 8.622 29.319 1.00 65.31 159 LYS A N 1
ATOM 1287 C CA . LYS A 1 159 ? -11.690 10.093 29.302 1.00 65.31 159 LYS A CA 1
ATOM 1288 C C . LYS A 1 159 ? -12.405 10.711 30.507 1.00 65.31 159 LYS A C 1
ATOM 1290 O O . LYS A 1 159 ? -12.192 11.891 30.762 1.00 65.31 159 LYS A O 1
ATOM 1295 N N . LYS A 1 160 ? -13.277 9.975 31.203 1.00 65.44 160 LYS A N 1
ATOM 1296 C CA . LYS A 1 160 ? -14.038 10.490 32.350 1.00 65.44 160 LYS A CA 1
ATOM 1297 C C . LYS A 1 160 ? -13.270 10.404 33.663 1.00 65.44 160 LYS A C 1
ATOM 1299 O O . LYS A 1 160 ? -13.501 11.244 34.528 1.00 65.44 160 LYS A O 1
ATOM 1304 N N . THR A 1 161 ? -12.383 9.426 33.809 1.00 63.50 161 THR A N 1
ATOM 1305 C CA . THR A 1 161 ? -11.642 9.182 35.054 1.00 63.50 161 THR A CA 1
ATOM 1306 C C . THR A 1 161 ? -10.164 9.510 34.918 1.00 63.50 161 THR A C 1
ATOM 1308 O O . THR A 1 161 ? -9.585 10.062 35.846 1.00 63.50 161 THR A O 1
ATOM 1311 N N . ASP A 1 162 ? -9.552 9.256 33.761 1.00 65.56 162 ASP A N 1
ATOM 1312 C CA . ASP A 1 162 ? -8.099 9.376 33.601 1.00 65.56 162 ASP A CA 1
ATOM 1313 C C . ASP A 1 162 ? -7.631 10.829 33.663 1.00 65.56 162 ASP A C 1
ATOM 1315 O O . ASP A 1 162 ? -6.560 11.094 34.187 1.00 65.56 162 ASP A O 1
ATOM 1319 N N . TRP A 1 163 ? -8.452 11.799 33.242 1.00 68.94 163 TRP A N 1
ATOM 1320 C CA . TRP A 1 163 ? -8.112 13.224 33.384 1.00 68.94 163 TRP A CA 1
ATOM 1321 C C . TRP A 1 163 ? -7.967 13.666 34.851 1.00 68.94 163 TRP A C 1
ATOM 1323 O O . TRP A 1 163 ? -7.322 14.678 35.122 1.00 68.94 163 TRP A O 1
ATOM 1333 N N . PHE A 1 164 ? -8.585 12.938 35.789 1.00 66.62 164 PHE A N 1
ATOM 1334 C CA . PHE A 1 164 ? -8.495 13.209 37.221 1.00 66.62 164 PHE A CA 1
ATOM 1335 C C . PHE A 1 164 ? -7.242 12.566 37.833 1.00 66.62 164 PHE A C 1
ATOM 1337 O O . PHE A 1 164 ? -6.587 13.195 38.661 1.00 66.62 164 PHE A O 1
ATOM 1344 N N . TYR A 1 165 ? -6.882 11.355 37.391 1.00 63.16 165 TYR A N 1
ATOM 1345 C CA . TYR A 1 165 ? -5.767 10.574 37.940 1.00 63.16 165 TYR A CA 1
ATOM 1346 C C . TYR A 1 165 ? -4.409 10.796 37.240 1.00 63.16 165 TYR A C 1
ATOM 1348 O O . TYR A 1 165 ? -3.390 10.542 37.869 1.00 63.16 165 TYR A O 1
ATOM 1356 N N . ASP A 1 166 ? -4.367 11.316 36.005 1.00 62.44 166 ASP A N 1
ATOM 1357 C CA . ASP A 1 166 ? -3.119 11.610 35.261 1.00 62.44 166 ASP A CA 1
ATOM 1358 C C . ASP A 1 166 ? -2.439 12.939 35.700 1.00 62.44 166 ASP A C 1
ATOM 1360 O O . ASP A 1 166 ? -1.418 13.326 35.133 1.00 62.44 166 ASP A O 1
ATOM 1364 N N . ASN A 1 167 ? -2.974 13.673 36.689 1.00 65.75 167 ASN A N 1
ATOM 1365 C CA . ASN A 1 167 ? -2.348 14.911 37.181 1.00 65.75 167 ASN A CA 1
ATOM 1366 C C . ASN A 1 167 ? -1.363 14.622 38.330 1.00 65.75 167 ASN A C 1
ATOM 1368 O O . ASN A 1 167 ? -1.775 14.113 39.373 1.00 65.75 167 ASN A O 1
ATOM 1372 N N . GLU A 1 168 ? -0.110 15.082 38.210 1.00 60.62 168 GLU A N 1
ATOM 1373 C CA . GLU A 1 168 ? 0.971 14.944 39.218 1.00 60.62 168 GLU A CA 1
ATOM 1374 C C . GLU A 1 168 ? 0.598 15.426 40.640 1.00 60.62 168 GLU A C 1
ATOM 1376 O O . GLU A 1 168 ? 1.241 15.081 41.629 1.00 60.62 168 GLU A O 1
ATOM 1381 N N . GLN A 1 169 ? -0.458 16.233 40.774 1.00 61.25 169 GLN A N 1
ATOM 1382 C CA . GLN A 1 169 ? -0.976 16.713 42.059 1.00 61.25 169 GLN A CA 1
ATOM 1383 C C . GLN A 1 169 ? -1.660 15.626 42.912 1.00 61.25 169 GLN A C 1
ATOM 1385 O O . GLN A 1 169 ? -1.780 15.805 44.124 1.00 61.25 169 GLN A O 1
ATOM 1390 N N . PHE A 1 170 ? -2.103 14.524 42.295 1.00 54.81 170 PHE A N 1
ATOM 1391 C CA . PHE A 1 170 ? -2.712 13.366 42.967 1.00 54.81 170 PHE A CA 1
ATOM 1392 C C . PHE A 1 170 ? -1.832 12.122 42.933 1.00 54.81 170 PHE A C 1
ATOM 1394 O O . PHE A 1 170 ? -2.197 11.104 43.530 1.00 54.81 170 PHE A O 1
ATOM 1401 N N . ASP A 1 171 ? -0.671 12.208 42.280 1.00 58.94 171 ASP A N 1
ATOM 1402 C CA . ASP A 1 171 ? 0.357 11.198 42.439 1.00 58.94 171 ASP A CA 1
ATOM 1403 C C . ASP A 1 171 ? 0.699 11.140 43.923 1.00 58.94 171 ASP A C 1
ATOM 1405 O O . ASP A 1 171 ? 0.934 12.170 44.567 1.00 58.94 171 ASP A O 1
ATOM 1409 N N . ARG A 1 172 ? 0.604 9.943 44.506 1.00 59.72 172 ARG A N 1
ATOM 1410 C CA . ARG A 1 172 ? 0.735 9.766 45.950 1.00 59.72 172 ARG A CA 1
ATOM 1411 C C . ARG A 1 172 ? 2.152 10.190 46.334 1.00 59.72 172 ARG A C 1
ATOM 1413 O O . ARG A 1 172 ? 3.083 9.395 46.249 1.00 59.72 172 ARG A O 1
ATOM 1420 N N . LYS A 1 173 ? 2.316 11.443 46.767 1.00 58.94 173 LYS A N 1
ATOM 1421 C CA . LYS A 1 173 ? 3.542 11.920 47.403 1.00 58.94 173 LYS A CA 1
ATOM 1422 C C . LYS A 1 173 ? 3.694 11.077 48.658 1.00 58.94 173 LYS A C 1
ATOM 1424 O O . LYS A 1 173 ? 2.929 11.237 49.607 1.00 58.94 173 LYS A O 1
ATOM 1429 N N . MET A 1 174 ? 4.599 10.105 48.612 1.00 52.31 174 MET A N 1
ATOM 1430 C CA . MET A 1 174 ? 4.959 9.317 49.781 1.00 52.31 174 MET A CA 1
ATOM 1431 C C . MET A 1 174 ? 5.544 10.308 50.786 1.00 52.31 174 MET A C 1
ATOM 1433 O O . MET A 1 174 ? 6.654 10.799 50.605 1.00 52.31 174 MET A O 1
ATOM 1437 N N . ASP A 1 175 ? 4.745 10.692 51.780 1.00 59.38 175 ASP A N 1
ATOM 1438 C CA . ASP A 1 175 ? 5.212 11.509 52.892 1.00 59.38 175 ASP A CA 1
ATOM 1439 C C . ASP A 1 175 ? 6.368 10.747 53.557 1.00 59.38 175 ASP A C 1
ATOM 1441 O O . ASP A 1 175 ? 6.214 9.573 53.899 1.00 59.38 175 ASP A O 1
ATOM 1445 N N . GLU A 1 176 ? 7.523 11.386 53.750 1.00 56.94 176 GLU A N 1
ATOM 1446 C CA . GLU A 1 176 ? 8.687 10.780 54.418 1.00 56.94 176 GLU A CA 1
ATOM 1447 C C . GLU A 1 176 ? 8.358 10.286 55.843 1.00 56.94 176 GLU A C 1
ATOM 1449 O O . GLU A 1 176 ? 9.122 9.524 56.442 1.00 56.94 176 GLU A O 1
ATOM 1454 N N . ARG A 1 177 ? 7.212 10.708 56.401 1.00 57.38 177 ARG A N 1
ATOM 1455 C CA . ARG A 1 177 ? 6.652 10.232 57.674 1.00 57.38 177 ARG A CA 1
ATOM 1456 C C . ARG A 1 177 ? 5.817 8.955 57.568 1.00 57.38 177 ARG A C 1
ATOM 1458 O O . ARG A 1 177 ? 5.668 8.271 58.578 1.00 57.38 177 ARG A O 1
ATOM 1465 N N . ALA A 1 178 ? 5.282 8.621 56.394 1.00 56.00 178 ALA A N 1
ATOM 1466 C CA . ALA A 1 178 ? 4.454 7.428 56.200 1.00 56.00 178 ALA A CA 1
ATOM 1467 C C . ALA A 1 178 ? 5.275 6.125 56.232 1.00 56.00 178 ALA A C 1
ATOM 1469 O O . ALA A 1 178 ? 4.721 5.075 56.544 1.00 56.00 178 ALA A O 1
ATOM 1470 N N . ASP A 1 179 ? 6.588 6.204 55.983 1.00 55.75 179 ASP A N 1
ATOM 1471 C CA . ASP A 1 179 ? 7.496 5.045 55.913 1.00 55.75 179 ASP A CA 1
ATOM 1472 C C . ASP A 1 179 ? 8.429 4.910 57.139 1.00 55.75 179 ASP A C 1
ATOM 1474 O O . ASP A 1 179 ? 9.392 4.149 57.139 1.00 55.75 179 ASP A O 1
ATOM 1478 N N . LYS A 1 180 ? 8.175 5.667 58.221 1.00 54.84 180 LYS A N 1
ATOM 1479 C CA . LYS A 1 180 ? 8.997 5.637 59.453 1.00 54.84 180 LYS A CA 1
ATOM 1480 C C . LYS A 1 180 ? 8.283 5.099 60.689 1.00 54.84 180 LYS A C 1
ATOM 1482 O O . LYS A 1 180 ? 8.843 5.150 61.785 1.00 54.84 180 LYS A O 1
ATOM 1487 N N . ASN A 1 181 ? 7.098 4.512 60.538 1.00 59.28 181 ASN A N 1
ATOM 1488 C CA . ASN A 1 181 ? 6.498 3.723 61.612 1.00 59.28 181 ASN A CA 1
ATOM 1489 C C . ASN A 1 181 ? 7.066 2.304 61.582 1.00 59.28 181 ASN A C 1
ATOM 1491 O O . ASN A 1 181 ? 6.408 1.343 61.190 1.00 59.28 181 ASN A O 1
ATOM 1495 N N . ASN A 1 182 ? 8.313 2.199 62.043 1.00 60.41 182 ASN A N 1
ATOM 1496 C CA . ASN A 1 182 ? 8.900 0.955 62.513 1.00 60.41 182 ASN A CA 1
ATOM 1497 C C . ASN A 1 182 ? 8.086 0.502 63.735 1.00 60.41 182 ASN A C 1
ATOM 1499 O O . ASN A 1 182 ? 8.402 0.850 64.877 1.00 60.41 182 ASN A O 1
ATOM 1503 N N . TYR A 1 183 ? 6.999 -0.240 63.513 1.00 54.28 183 TYR A N 1
ATOM 1504 C CA . TYR A 1 183 ? 6.376 -0.977 64.601 1.00 54.28 183 TYR A CA 1
ATOM 1505 C C . TYR A 1 183 ? 7.400 -1.992 65.082 1.00 54.28 183 TYR A C 1
ATOM 1507 O O . TYR A 1 183 ? 7.734 -2.955 64.398 1.00 54.28 183 TYR A O 1
ATOM 1515 N N . ARG A 1 184 ? 7.942 -1.702 66.262 1.00 56.66 184 ARG A N 1
ATOM 1516 C CA . ARG A 1 184 ? 8.821 -2.568 67.026 1.00 56.66 184 ARG A CA 1
ATOM 1517 C C . ARG A 1 184 ? 8.106 -3.909 67.206 1.00 56.66 184 ARG A C 1
ATOM 1519 O O . ARG A 1 184 ? 7.201 -4.011 68.030 1.00 56.66 184 ARG A O 1
ATOM 1526 N N . THR A 1 185 ? 8.478 -4.900 66.405 1.00 55.22 185 THR A N 1
ATOM 1527 C CA . THR A 1 185 ? 8.069 -6.292 66.589 1.00 55.22 185 THR A CA 1
ATOM 1528 C C . THR A 1 185 ? 8.674 -6.769 67.907 1.00 55.22 185 THR A C 1
ATOM 1530 O O . THR A 1 185 ? 9.899 -6.874 68.009 1.00 55.22 185 THR A O 1
ATOM 1533 N N . LEU A 1 186 ? 7.829 -6.952 68.925 1.00 49.47 186 LEU A N 1
ATOM 1534 C CA . LEU A 1 186 ? 8.146 -7.770 70.097 1.00 49.47 186 LEU A CA 1
ATOM 1535 C C . LEU A 1 186 ? 7.895 -9.238 69.756 1.00 49.47 186 LEU A C 1
ATOM 1537 O O . LEU A 1 186 ? 6.889 -9.494 69.056 1.00 49.47 186 LEU A O 1
#

Sequence (186 aa):
MHNSTIEKIKKYQNILHFLIEREEKMKNFSTWMLVMFMILFWILRIIVAVSAELNWDLGALKPLNQQVEIILLFVVLVCVILVVKRKMLGGLIYLLAYGMYFGVDIVNNLQTLISAVESNIDINLYMNLLLSLIGMILPISVLLDLLMDKNRKNHPKDKKTDWFYDNEQFDRKMDERADKNNYRTL